Protein 2HMT (pdb70)

Radius of gyration: 20.21 Å; Cα contacts (8 Å, |Δi|>4): 595; chains: 2; bounding box: 42×46×48 Å

Organism: Bacillus subtilis (strain 168) (NCBI:txid224308)

B-factor: mean 46.98, std 20.58, range [15.52, 127.8]

InterPro domains:
  IPR003148 Regulator of K+ conductance, N-terminal lobe [PF02254] (9-124)
  IPR003148 Regulator of K+ conductance, N-terminal lobe [PS51201] (6-122)
  IPR006037 Regulator of K+ conductance, C-terminal [PF02080] (154-219)
  IPR006037 Regulator of K+ conductance, C-terminal [PS51202] (139-222)
  IPR036291 NAD(P)-binding domain superfamily [SSF51735] (7-136)
  IPR036721 Regulator of K+ conductance, C-terminal domain superfamily [G3DSA:3.30.70.1450] (142-222)
  IPR036721 Regulator of K+ conductance, C-terminal domain superfamily [SSF116726] (136-219)
  IPR050721 Trk/Ktr/HKT Potassium Transport [PTHR43833] (5-218)

Sequence (274 aa):
NKQFAVIGLGRFGGSIVKELHRMGHEVLAVDINEEKVNAYASYATHAVIANATEENELLSLGIRNFEYVIVAIGANIQASTLTTLLLK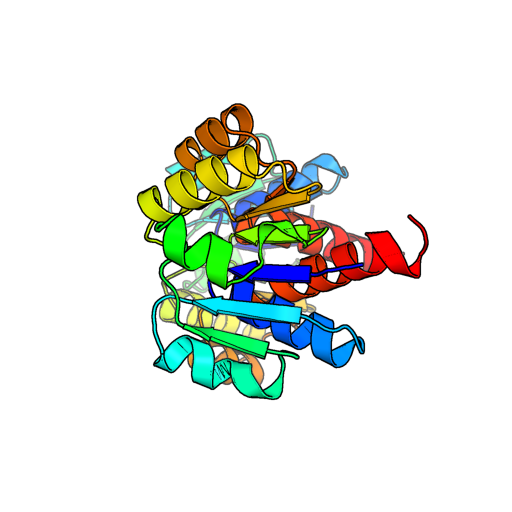ELDIPNIWVKAQNYYHHKVLEKIGADRIIHPEKDMGVKIAQSLSDENVLNYKQFAVIGLGRFGGSIVKELHRMGHEVLAVDINEEKVNAYASYATHAVIANATEENELLSLGIRNFEYVIVAIGANIQASTLTTLLLKELDIPNIWVKAQNYYHHKVLEKIGADRIIHPEKDMGVKIAQSLSDENV

Foldseek 3Di:
DQAAEEEACDPVRVVVLQVCQVVVHAYHYEYQDVVSLVVCPVRHNYRYHDQLLDLVRCVVSVNLRYQEYEYEHEPPLPSQLSNQLNVVVSVRNAYEYEAHDDVSVVSCVVSHHPHYHDPVVVVVVVVVVVVCCVPVVVD/DAAEEEAQDPVRVVVLQVCQVVVHAYEYEYQDPVSQVVNCVSHPYGYHDQLLDPVRCVVSVVLVGQEYEYEHEPPLVSQLSSLLSNVVSVRNAYEYEAHDDVSVVVCVVRDHPHYDDVVVVVVVVVVVVVVVVPD

Secondary structure (DSSP, 8-state):
--SEEEE--SHHHHHHHHHHHHTT---EEEES-HHHHHTTTTT-SEEEE--TT-HHHHHTTTGGG-SEEEE---S-HHHHHHHHHHHHHTT-SEEEEE--SHHHHHHHHHHT-SEEE-HHHHHHHHHHHHHHHHHTT--/--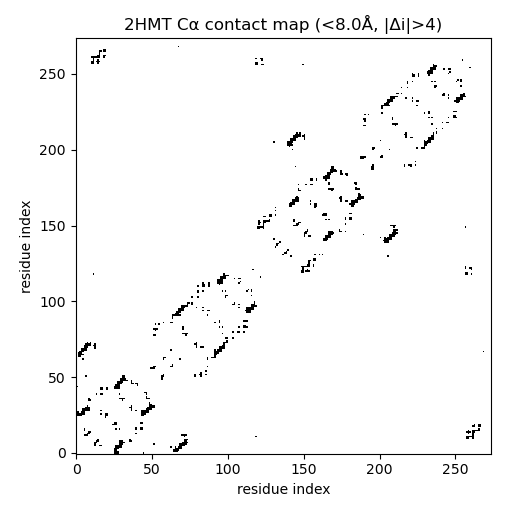EEEE--SHHHHHHHHHHHHTT---EEEES-HHHHHHTTTTSSEEEE--TT-HHHHHTTTGGG-SEEEE---S-HHHHHHHHHHHHHTT-SEEEEE--SHHHHHHHHHHT-SEEE-HHHHHHHHHHHHHHGGG-

Solvent-accessible surface area: 13123 Å² total; per-residue (Å²): 56,111,76,4,0,0,2,7,2,27,125,4,0,0,7,0,0,85,17,0,84,156,74,60,57,84,0,9,0,0,14,108,65,109,134,88,5,97,61,32,66,81,76,19,68,124,34,47,88,7,58,5,30,85,101,85,46,0,96,96,21,17,0,136,92,5,76,22,0,0,0,5,32,29,102,74,38,130,22,0,26,67,0,0,64,15,0,87,109,24,118,7,71,39,0,12,0,30,3,69,43,157,130,0,48,92,40,0,85,173,52,9,13,88,86,31,0,20,4,32,68,39,4,0,55,70,2,0,77,30,0,4,34,36,43,91,125,138,188,154,57,1,0,0,2,6,1,27,105,3,0,0,13,0,0,87,27,0,84,172,51,72,39,75,1,8,0,0,14,108,53,101,125,86,7,98,60,39,49,90,72,13,76,126,31,51,94,8,59,6,33,79,98,94,55,1,82,103,24,20,0,110,106,26,72,19,0,0,0,6,28,23,91,91,54,153,22,0,29,74,0,1,63,13,0,98,115,38,114,11,65,36,2,15,0,29,4,53,61,151,169,3,62,86,58,0,111,154,41,14,14,83,90,28,1,30,6,30,81,38,2,0,46,71,2,0,69,33,0,20,81,84,132,148

GO terms:
  GO:0042802 identical protein binding (F, IPI)
  GO:0005515 protein binding (F, IPI)

Structure (mmCIF, N/CA/C/O backbone):
data_2HMT
#
_entry.id   2HMT
#
_cell.length_a   127.405
_cell.length_b   127.405
_cell.length_c   50.867
_cell.angle_alpha   90.00
_cell.angle_beta   90.00
_cell.angle_gamma   90.00
#
_symmetry.space_group_name_H-M   'P 4 2 2'
#
loop_
_entity.id
_entity.type
_entity.pdbx_description
1 polymer 'YuaA protein'
2 non-polymer '1,4-DIHYDRONICOTINAMIDE ADENINE DINUCLEOTIDE'
3 water water
#
loop_
_atom_site.group_PDB
_atom_site.id
_atom_site.type_symbol
_atom_site.label_atom_id
_atom_site.label_alt_id
_atom_site.label_comp_id
_atom_site.label_asym_id
_atom_site.label_entity_id
_atom_site.label_seq_id
_atom_site.pdbx_PDB_ins_code
_atom_site.Cartn_x
_atom_site.Cartn_y
_atom_site.Cartn_z
_atom_site.occupancy
_atom_site.B_iso_or_equiv
_atom_site.auth_seq_id
_atom_site.auth_comp_id
_atom_site.auth_asym_id
_atom_site.auth_atom_id
_atom_site.pdbx_PDB_model_num
ATOM 1 N N . ASN A 1 6 ? 92.879 45.846 0.109 1.00 50.13 6 ASN A N 1
ATOM 2 C CA . ASN A 1 6 ? 93.189 45.800 1.572 1.00 43.54 6 ASN A CA 1
ATOM 3 C C . ASN A 1 6 ? 92.809 47.116 2.230 1.00 40.85 6 ASN A C 1
ATOM 4 O O . ASN A 1 6 ? 93.337 48.178 1.853 1.00 37.19 6 ASN A O 1
ATOM 6 N N . LYS A 1 7 ? 91.902 47.053 3.206 1.00 75.76 7 LYS A N 1
ATOM 7 C CA . LYS A 1 7 ? 91.448 48.238 3.931 1.00 88.50 7 LYS A CA 1
ATOM 8 C C . LYS A 1 7 ? 90.903 47.882 5.315 1.00 85.81 7 LYS A C 1
ATOM 9 O O . LYS A 1 7 ? 89.929 48.476 5.775 1.00 88.85 7 LYS A O 1
ATOM 15 N N . GLN A 1 8 ? 91.541 46.921 5.977 1.00 78.72 8 GLN A N 1
ATOM 16 C CA . GLN A 1 8 ? 91.113 46.485 7.302 1.00 62.11 8 GLN A CA 1
ATOM 17 C C . GLN A 1 8 ? 92.202 46.651 8.372 1.00 63.95 8 GLN A C 1
ATOM 18 O O . GLN A 1 8 ? 91.919 47.031 9.512 1.00 41.85 8 GLN A O 1
ATOM 24 N N . PHE A 1 9 ? 93.448 46.373 8.008 1.00 51.52 9 PHE A N 1
ATOM 25 C CA . PHE A 1 9 ? 94.543 46.487 8.958 1.00 50.52 9 PHE A CA 1
ATOM 26 C C . PHE A 1 9 ? 95.666 47.356 8.418 1.00 49.34 9 PHE A C 1
ATOM 27 O O . PHE A 1 9 ? 96.045 47.258 7.250 1.00 56.25 9 PHE A O 1
ATOM 35 N N . ALA A 1 10 ? 96.189 48.217 9.281 1.00 36.60 10 ALA A N 1
ATOM 36 C CA . ALA A 1 10 ? 97.289 49.104 8.916 1.00 35.29 10 ALA A CA 1
ATOM 37 C C . ALA A 1 10 ? 98.244 49.162 10.100 1.00 24.96 10 ALA A C 1
ATOM 38 O O . ALA A 1 10 ? 97.811 49.312 11.236 1.00 33.13 10 ALA A O 1
ATOM 40 N N . VAL A 1 11 ? 99.539 49.017 9.849 1.00 39.44 11 VAL A N 1
ATOM 41 C CA . VAL A 1 11 ? 100.514 49.057 10.933 1.00 31.96 11 VAL A CA 1
ATOM 42 C C . VAL A 1 11 ? 101.548 50.140 10.674 1.00 30.49 11 VAL A C 1
ATOM 43 O O . VAL A 1 11 ? 102.207 50.136 9.646 1.00 24.52 11 VAL A O 1
ATOM 47 N N . ILE A 1 12 ? 101.674 51.075 11.612 1.00 30.23 12 ILE A N 1
ATOM 48 C CA . ILE A 1 12 ? 102.632 52.174 11.492 1.00 28.98 12 ILE A CA 1
ATOM 49 C C . ILE A 1 12 ? 103.798 51.971 12.452 1.00 21.56 12 ILE A C 1
ATOM 50 O O . ILE A 1 12 ? 103.632 52.027 13.671 1.00 26.84 12 ILE A O 1
ATOM 55 N N . GLY A 1 13 ? 104.986 51.768 11.904 1.00 21.19 13 GLY A N 1
ATOM 56 C CA . GLY A 1 13 ? 106.150 51.526 12.735 1.00 22.71 13 GLY A CA 1
ATOM 57 C C . GLY A 1 13 ? 106.448 50.058 12.541 1.00 33.39 13 GLY A C 1
ATOM 58 O O . GLY A 1 13 ? 105.760 49.201 13.084 1.00 36.41 13 GLY A O 1
ATOM 59 N N . LEU A 1 14 ? 107.471 49.765 11.752 1.00 34.08 14 LEU A N 1
ATOM 60 C CA . LEU A 1 14 ? 107.841 48.392 11.443 1.00 32.22 14 LEU A CA 1
ATOM 61 C C . LEU A 1 14 ? 109.058 47.886 12.206 1.00 35.00 14 LEU A C 1
ATOM 62 O O . LEU A 1 14 ? 110.020 47.391 11.614 1.00 29.38 14 LEU A O 1
ATOM 67 N N . GLY A 1 15 ? 109.018 48.014 13.523 1.00 26.29 15 GLY A N 1
ATOM 68 C CA . GLY A 1 15 ? 110.128 47.517 14.324 1.00 25.50 15 GLY A CA 1
ATOM 69 C C . GLY A 1 15 ? 109.873 46.049 14.610 1.00 34.43 15 GLY A C 1
ATOM 70 O O . GLY A 1 15 ? 109.134 45.390 13.887 1.00 30.12 15 GLY A O 1
ATOM 71 N N . ARG A 1 16 ? 110.479 45.527 15.663 1.00 25.15 16 ARG A N 1
ATOM 72 C CA . ARG A 1 16 ? 110.275 44.129 16.014 1.00 32.97 16 ARG A CA 1
ATOM 73 C C . ARG A 1 16 ? 108.795 43.844 16.222 1.00 36.36 16 ARG A C 1
ATOM 74 O O . ARG A 1 16 ? 108.254 42.890 15.657 1.00 36.69 16 ARG A O 1
ATOM 82 N N . PHE A 1 17 ? 108.148 44.688 17.019 1.00 26.97 17 PHE A N 1
ATOM 83 C CA . PHE A 1 17 ? 106.732 44.552 17.327 1.00 24.80 17 PHE A CA 1
ATOM 84 C C . PHE A 1 17 ? 105.841 44.754 16.108 1.00 33.27 17 PHE A C 1
ATOM 85 O O . PHE A 1 17 ? 105.056 43.882 15.771 1.00 31.77 17 PHE A O 1
ATOM 93 N N . GLY A 1 18 ? 105.958 45.901 15.450 1.00 33.82 18 GLY A N 1
ATOM 94 C CA . GLY A 1 18 ? 105.119 46.160 14.286 1.00 23.66 18 GLY A CA 1
ATOM 95 C C . GLY A 1 18 ? 105.359 45.223 13.112 1.00 25.43 18 GLY A C 1
ATOM 96 O O . GLY A 1 18 ? 104.421 44.728 12.470 1.00 26.44 18 GLY A O 1
ATOM 97 N N . GLY A 1 19 ? 106.626 44.980 12.824 1.00 22.43 19 GLY A N 1
ATOM 98 C CA . GLY A 1 19 ? 106.968 44.112 11.715 1.00 22.42 19 GLY A CA 1
ATOM 99 C C . GLY A 1 19 ? 106.439 42.717 11.953 1.00 30.16 19 GLY A C 1
ATOM 100 O O . GLY A 1 19 ? 106.022 42.026 11.032 1.00 31.81 19 GLY A O 1
ATOM 101 N N . SER A 1 20 ? 106.453 42.307 13.213 1.00 29.00 20 SER A N 1
ATOM 102 C CA . SER A 1 20 ? 105.982 40.991 13.570 1.00 27.67 20 SER A CA 1
ATOM 103 C C . SER A 1 20 ? 104.479 40.858 13.359 1.00 26.14 20 SER A C 1
ATOM 104 O O . SER A 1 20 ? 104.014 39.795 12.959 1.00 28.73 20 SER A O 1
ATOM 107 N N . ILE A 1 21 ? 103.695 41.909 13.605 1.00 24.50 21 ILE A N 1
ATOM 108 C CA . ILE A 1 21 ? 102.268 41.719 13.375 1.00 30.71 21 ILE A CA 1
ATOM 109 C C . ILE A 1 21 ? 102.012 41.696 11.868 1.00 28.42 21 ILE A C 1
ATOM 110 O O . ILE A 1 21 ? 101.181 40.937 11.383 1.00 22.78 21 ILE A O 1
ATOM 115 N N . VAL A 1 22 ? 102.752 42.509 11.123 1.00 23.26 22 VAL A N 1
ATOM 116 C CA . VAL A 1 22 ? 102.601 42.533 9.684 1.00 27.27 22 VAL A CA 1
ATOM 117 C C . VAL A 1 22 ? 102.821 41.113 9.167 1.00 36.17 22 VAL A C 1
ATOM 118 O O . VAL A 1 22 ? 101.958 40.542 8.508 1.00 31.34 22 VAL A O 1
ATOM 122 N N . LYS A 1 23 ? 103.973 40.539 9.484 1.00 27.42 23 LYS A N 1
ATOM 123 C CA . LYS A 1 23 ? 104.284 39.193 9.050 1.00 27.84 23 LYS A CA 1
ATOM 124 C C . LYS A 1 23 ? 103.224 38.173 9.453 1.00 30.58 23 LYS A C 1
ATOM 125 O O . LYS A 1 23 ? 102.741 37.425 8.604 1.00 36.21 23 LYS A O 1
ATOM 131 N N . GLU A 1 24 ? 102.848 38.134 10.727 1.00 33.41 24 GLU A N 1
ATOM 132 C CA . GLU A 1 24 ? 101.841 37.168 11.154 1.00 33.38 24 GLU A CA 1
ATOM 133 C C . GLU A 1 24 ? 100.525 37.347 10.410 1.00 31.64 24 GLU A C 1
ATOM 134 O O . GLU A 1 24 ? 99.855 36.365 10.087 1.00 32.15 24 GLU A O 1
ATOM 140 N N . LEU A 1 25 ? 100.142 38.590 10.137 1.00 35.12 25 LEU A N 1
ATOM 141 C CA . LEU A 1 25 ? 98.900 38.831 9.410 1.00 35.18 25 LEU A CA 1
ATOM 142 C C . LEU A 1 25 ? 99.006 38.218 8.020 1.00 42.75 25 LEU A C 1
ATOM 143 O O . LEU A 1 25 ? 98.096 37.527 7.559 1.00 36.92 25 LEU A O 1
ATOM 148 N N . HIS A 1 26 ? 100.129 38.475 7.362 1.00 34.62 26 HIS A N 1
ATOM 149 C CA . HIS A 1 26 ? 100.383 37.947 6.027 1.00 33.13 26 HIS A CA 1
ATOM 150 C C . HIS A 1 26 ? 100.302 36.420 6.075 1.00 31.87 26 HIS A C 1
ATOM 151 O O . HIS A 1 26 ? 99.619 35.793 5.267 1.00 48.58 26 HIS A O 1
ATOM 158 N N . ARG A 1 27 ? 100.986 35.826 7.041 1.00 28.56 27 ARG A N 1
ATOM 159 C CA . ARG A 1 27 ? 100.982 34.382 7.183 1.00 42.91 27 ARG A CA 1
ATOM 160 C C . ARG A 1 27 ? 99.553 33.859 7.250 1.00 46.89 27 ARG A C 1
ATOM 161 O O . ARG A 1 27 ? 99.224 32.841 6.646 1.00 52.36 27 ARG A O 1
ATOM 169 N N . MET A 1 28 ? 98.700 34.566 7.979 1.00 45.81 28 MET A N 1
ATOM 170 C CA . MET A 1 28 ? 97.314 34.152 8.124 1.00 47.86 28 MET A CA 1
ATOM 171 C C . MET A 1 28 ? 96.449 34.520 6.929 1.00 49.54 28 MET A C 1
ATOM 172 O O . MET A 1 28 ? 95.233 34.339 6.960 1.00 54.66 28 MET A O 1
ATOM 177 N N . GLY A 1 29 ? 97.073 35.035 5.879 1.00 35.57 29 GLY A N 1
ATOM 178 C CA . GLY A 1 29 ? 96.328 35.402 4.687 1.00 43.76 29 GLY A CA 1
ATOM 179 C C . GLY A 1 29 ? 95.622 36.744 4.730 1.00 52.76 29 GLY A C 1
ATOM 180 O O . GLY A 1 29 ? 94.714 36.996 3.938 1.00 56.80 29 GLY A O 1
ATOM 181 N N . HIS A 1 30 ? 96.029 37.613 5.646 1.00 50.04 30 HIS A N 1
ATOM 182 C CA . HIS A 1 30 ? 95.408 38.928 5.746 1.00 52.71 30 HIS A CA 1
ATOM 183 C C . HIS A 1 30 ? 96.188 39.988 4.987 1.00 45.12 30 HIS A C 1
ATOM 184 O O . HIS A 1 30 ? 97.421 39.966 4.959 1.00 49.72 30 HIS A O 1
ATOM 191 N N . GLU A 1 31 ? 95.469 40.909 4.357 1.00 46.98 31 GLU A N 1
ATOM 192 C CA . GLU A 1 31 ? 96.120 41.997 3.645 1.00 55.67 31 GLU A CA 1
ATOM 193 C C . GLU A 1 31 ? 96.423 43.077 4.681 1.00 59.35 31 GLU A C 1
ATOM 194 O O . GLU A 1 31 ? 95.630 43.308 5.598 1.00 49.17 31 GLU A O 1
ATOM 200 N N . VAL A 1 32 ? 97.570 43.732 4.546 1.00 48.76 32 VAL A N 1
ATOM 201 C CA . VAL A 1 32 ? 97.957 44.740 5.519 1.00 55.51 32 VAL A CA 1
ATOM 202 C C . VAL A 1 32 ? 98.739 45.898 4.930 1.00 35.71 32 VAL A C 1
ATOM 203 O O . VAL A 1 32 ? 99.575 45.719 4.044 1.00 48.38 32 VAL A O 1
ATOM 207 N N . LEU A 1 33 ? 98.451 47.088 5.441 1.00 47.22 33 LEU A N 1
ATOM 208 C CA . LEU A 1 33 ? 99.136 48.297 5.022 1.00 38.49 33 LEU A CA 1
ATOM 209 C C . LEU A 1 33 ? 100.274 48.449 6.027 1.00 41.26 33 LEU A C 1
ATOM 210 O O . LEU A 1 33 ? 100.044 48.531 7.237 1.00 36.81 33 LEU A O 1
ATOM 215 N N . ALA A 1 34 ? 101.503 48.469 5.532 1.00 31.91 34 ALA A N 1
ATOM 216 C CA . ALA A 1 34 ? 102.664 48.604 6.400 1.00 38.65 34 ALA A CA 1
ATOM 217 C C . ALA A 1 34 ? 103.353 49.924 6.102 1.00 39.84 34 ALA A C 1
ATOM 218 O O . ALA A 1 34 ? 103.710 50.192 4.953 1.00 37.04 34 ALA A O 1
ATOM 220 N N . VAL A 1 35 ? 103.545 50.746 7.130 1.00 40.96 35 VAL A N 1
ATOM 221 C CA . VAL A 1 35 ? 104.188 52.040 6.930 1.00 32.90 35 VAL A CA 1
ATOM 222 C C . VAL A 1 35 ? 105.309 52.355 7.908 1.00 35.49 35 VAL A C 1
ATOM 223 O O . VAL A 1 35 ? 105.288 51.956 9.076 1.00 34.60 35 VAL A O 1
ATOM 227 N N . ASP A 1 36 ? 106.310 53.062 7.405 1.00 41.92 36 ASP A N 1
ATOM 228 C CA . ASP A 1 36 ? 107.443 53.442 8.217 1.00 41.55 36 ASP A CA 1
ATOM 229 C C . ASP A 1 36 ? 108.124 54.633 7.562 1.00 42.66 36 ASP A C 1
ATOM 230 O O . ASP A 1 36 ? 108.026 54.814 6.349 1.00 44.67 36 ASP A O 1
ATOM 235 N N . ILE A 1 37 ? 108.801 55.454 8.359 1.00 42.14 37 ILE A N 1
ATOM 236 C CA . ILE A 1 37 ? 109.494 56.621 7.819 1.00 46.91 37 ILE A CA 1
ATOM 237 C C . ILE A 1 37 ? 110.841 56.230 7.248 1.00 46.37 37 ILE A C 1
ATOM 238 O O . ILE A 1 37 ? 111.417 56.960 6.445 1.00 51.04 37 ILE A O 1
ATOM 243 N N . ASN A 1 38 ? 111.333 55.073 7.681 1.00 37.94 38 ASN A N 1
ATOM 244 C CA . ASN A 1 38 ? 112.621 54.554 7.252 1.00 38.23 38 ASN A CA 1
ATOM 245 C C . ASN A 1 38 ? 112.422 53.580 6.094 1.00 52.36 38 ASN A C 1
ATOM 246 O O . ASN A 1 38 ? 111.811 52.516 6.259 1.00 41.63 38 ASN A O 1
ATOM 251 N N . GLU A 1 39 ? 112.941 53.950 4.925 1.00 44.99 39 GLU A N 1
ATOM 252 C CA . GLU A 1 39 ? 112.801 53.132 3.724 1.00 54.32 39 GLU A CA 1
ATOM 253 C C . GLU A 1 39 ? 113.406 51.744 3.880 1.00 47.15 39 GLU A C 1
ATOM 254 O O . GLU A 1 39 ? 112.863 50.769 3.374 1.00 42.90 39 GLU A O 1
ATOM 260 N N . GLU A 1 40 ? 114.532 51.654 4.576 1.00 47.85 40 GLU A N 1
ATOM 261 C CA . GLU A 1 40 ? 115.166 50.363 4.788 1.00 46.21 40 GLU A CA 1
ATOM 262 C C . GLU A 1 40 ? 114.238 49.435 5.574 1.00 50.02 40 GLU A C 1
ATOM 263 O O . GLU A 1 40 ? 114.364 48.210 5.503 1.00 56.41 40 GLU A O 1
ATOM 269 N N . LYS A 1 41 ? 113.303 50.021 6.318 1.00 37.04 41 LYS A N 1
ATOM 270 C CA . LYS A 1 41 ? 112.356 49.239 7.106 1.00 39.41 41 LYS A CA 1
ATOM 271 C C . LYS A 1 41 ? 111.175 48.848 6.232 1.00 43.41 41 LYS A C 1
ATOM 272 O O . LYS A 1 41 ? 110.662 47.736 6.323 1.00 40.97 41 LYS A O 1
ATOM 278 N N . VAL A 1 42 ? 110.747 49.778 5.388 1.00 42.42 42 VAL A N 1
ATOM 279 C CA . VAL A 1 42 ? 109.633 49.537 4.489 1.00 47.77 42 VAL A CA 1
ATOM 280 C C . VAL A 1 42 ? 109.979 48.443 3.492 1.00 53.18 42 VAL A C 1
ATOM 281 O O . VAL A 1 42 ? 109.138 47.607 3.165 1.00 61.14 42 VAL A O 1
ATOM 285 N N . ASN A 1 43 ? 111.222 48.443 3.022 1.00 39.17 43 ASN A N 1
ATOM 286 C CA . ASN A 1 43 ? 111.661 47.452 2.050 1.00 52.71 43 ASN A CA 1
ATOM 287 C C . ASN A 1 43 ? 111.812 46.076 2.677 1.00 52.59 43 ASN A C 1
ATOM 288 O O . ASN A 1 43 ? 111.668 45.060 1.998 1.00 53.21 43 ASN A O 1
ATOM 293 N N . ALA A 1 44 ? 112.102 46.039 3.972 1.00 48.04 44 ALA A N 1
ATOM 294 C CA . ALA A 1 44 ? 112.265 44.761 4.644 1.00 47.45 44 ALA A CA 1
ATOM 295 C C . ALA A 1 44 ? 110.924 44.053 4.764 1.00 39.07 44 ALA A C 1
ATOM 296 O O . ALA A 1 44 ? 110.883 42.869 5.046 1.00 39.52 44 ALA A O 1
ATOM 298 N N . TYR A 1 45 ? 109.827 44.771 4.542 1.00 35.31 45 TYR A N 1
ATOM 299 C CA . TYR A 1 45 ? 108.520 44.144 4.671 1.00 46.45 45 TYR A CA 1
ATOM 300 C C . TYR A 1 45 ? 107.689 44.154 3.400 1.00 45.31 45 TYR A C 1
ATOM 301 O O . TYR A 1 45 ? 106.466 44.042 3.444 1.00 48.20 45 TYR A O 1
ATOM 310 N N . ALA A 1 46 ? 108.367 44.264 2.264 1.00 44.70 46 ALA A N 1
ATOM 311 C CA . ALA A 1 46 ? 107.699 44.289 0.973 1.00 56.82 46 ALA A CA 1
ATOM 312 C C . ALA A 1 46 ? 106.991 42.969 0.700 1.00 55.61 46 ALA A C 1
ATOM 313 O O . ALA A 1 46 ? 105.854 42.948 0.226 1.00 60.89 46 ALA A O 1
ATOM 315 N N . SER A 1 47 ? 107.669 41.869 1.003 1.00 38.23 47 SER A N 1
ATOM 316 C CA . SER A 1 47 ? 107.110 40.545 0.772 1.00 46.19 47 SER A CA 1
ATOM 317 C C . SER A 1 47 ? 105.959 40.174 1.700 1.00 45.21 47 SER A C 1
ATOM 318 O O . SER A 1 47 ? 105.260 39.197 1.447 1.00 51.44 47 SER A O 1
ATOM 321 N N . TYR A 1 48 ? 105.739 40.946 2.761 1.00 34.99 48 TYR A N 1
ATOM 322 C CA . TYR A 1 48 ? 104.654 40.601 3.685 1.00 32.29 48 TYR A CA 1
ATOM 323 C C . TYR A 1 48 ? 103.502 41.574 3.705 1.00 38.72 48 TYR A C 1
ATOM 324 O O . TYR A 1 48 ? 102.473 41.305 4.319 1.00 38.28 48 TYR A O 1
ATOM 333 N N . ALA A 1 49 ? 103.663 42.701 3.027 1.00 45.06 49 ALA A N 1
ATOM 334 C CA . ALA A 1 49 ? 102.618 43.707 3.021 1.00 46.26 49 ALA A CA 1
ATOM 335 C C . ALA A 1 49 ? 101.839 43.825 1.719 1.00 53.14 49 ALA A C 1
ATOM 336 O O . ALA A 1 49 ? 102.399 43.718 0.628 1.00 59.32 49 ALA A O 1
ATOM 338 N N . THR A 1 50 ? 100.536 44.058 1.851 1.00 54.21 50 THR A N 1
ATOM 339 C CA . THR A 1 50 ? 99.676 44.251 0.695 1.00 60.12 50 THR A CA 1
ATOM 340 C C . THR A 1 50 ? 100.121 45.575 0.078 1.00 63.36 50 THR A C 1
ATOM 341 O O . THR A 1 50 ? 99.905 45.834 -1.105 1.00 69.08 50 THR A O 1
ATOM 345 N N . HIS A 1 51 ? 100.744 46.404 0.910 1.00 68.06 51 HIS A N 1
ATOM 346 C CA . HIS A 1 51 ? 101.269 47.702 0.506 1.00 61.83 51 HIS A CA 1
ATOM 347 C C . HIS A 1 51 ? 102.204 48.222 1.590 1.00 55.15 51 HIS A C 1
ATOM 348 O O . HIS A 1 51 ? 101.802 48.400 2.739 1.00 55.22 51 HIS A O 1
ATOM 355 N N . ALA A 1 52 ? 103.455 48.459 1.208 1.00 50.45 52 ALA A N 1
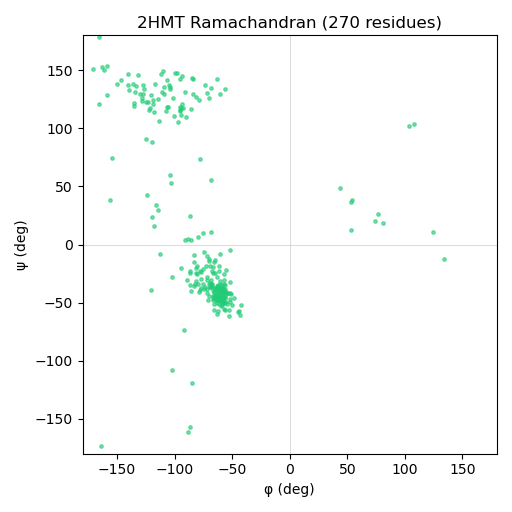ATOM 356 C CA . ALA A 1 52 ? 104.476 48.951 2.123 1.00 52.68 52 ALA A CA 1
ATOM 357 C C . ALA A 1 52 ? 104.879 50.364 1.707 1.00 62.64 52 ALA A C 1
ATOM 358 O O . ALA A 1 52 ? 105.585 50.545 0.711 1.00 59.19 52 ALA A O 1
ATOM 360 N N . VAL A 1 53 ? 104.440 51.359 2.481 1.00 53.79 53 VAL A N 1
ATOM 361 C CA . VAL A 1 53 ? 104.729 52.760 2.174 1.00 46.95 53 VAL A CA 1
ATOM 362 C C . VAL A 1 53 ? 105.667 53.479 3.150 1.00 46.87 53 VAL A C 1
ATOM 363 O O . VAL A 1 53 ? 105.672 53.221 4.357 1.00 46.21 53 VAL A O 1
ATOM 367 N N . ILE A 1 54 ? 106.450 54.401 2.602 1.00 47.75 54 ILE A N 1
ATOM 368 C CA . ILE A 1 54 ? 107.380 55.203 3.379 1.00 47.46 54 ILE A CA 1
ATOM 369 C C . ILE A 1 54 ? 106.654 56.499 3.692 1.00 51.51 54 ILE A C 1
ATOM 370 O O . ILE A 1 54 ? 106.310 57.252 2.782 1.00 58.49 54 ILE A O 1
ATOM 375 N N . ALA A 1 55 ? 106.406 56.756 4.972 1.00 41.19 55 ALA A N 1
ATOM 376 C CA . ALA A 1 55 ? 105.697 57.967 5.344 1.00 48.35 55 ALA A CA 1
ATOM 377 C C . ALA A 1 55 ? 105.860 58.360 6.800 1.00 55.13 55 ALA A C 1
ATOM 378 O O . ALA A 1 55 ? 106.048 57.515 7.676 1.00 47.09 55 ALA A O 1
ATOM 380 N N . ASN A 1 56 ? 105.787 59.663 7.045 1.00 56.43 56 ASN A N 1
ATOM 381 C CA . ASN A 1 56 ? 105.881 60.181 8.393 1.00 42.71 56 ASN A CA 1
ATOM 382 C C . ASN A 1 56 ? 104.451 60.210 8.907 1.00 41.81 56 ASN A C 1
ATOM 383 O O . ASN A 1 56 ? 103.634 61.017 8.457 1.00 54.62 56 ASN A O 1
ATOM 388 N N . ALA A 1 57 ? 104.149 59.328 9.848 1.00 36.46 57 ALA A N 1
ATOM 389 C CA . ALA A 1 57 ? 102.807 59.230 10.399 1.00 40.65 57 ALA A CA 1
ATOM 390 C C . ALA A 1 57 ? 102.367 60.459 11.190 1.00 37.98 57 ALA A C 1
ATOM 391 O O . ALA A 1 57 ? 101.180 60.629 11.465 1.00 37.39 57 ALA A O 1
ATOM 393 N N . THR A 1 58 ? 103.306 61.325 11.557 1.00 40.55 58 THR A N 1
ATOM 394 C CA . THR A 1 58 ? 102.931 62.521 12.311 1.00 46.17 58 THR A CA 1
ATOM 395 C C . THR A 1 58 ? 102.440 63.663 11.410 1.00 57.46 58 THR A C 1
ATOM 396 O O . THR A 1 58 ? 101.923 64.666 11.898 1.00 52.03 58 THR A O 1
ATOM 400 N N . GLU A 1 59 ? 102.600 63.500 10.099 1.00 57.25 59 GLU A N 1
ATOM 401 C CA . GLU A 1 59 ? 102.169 64.501 9.120 1.00 55.73 59 GLU A CA 1
ATOM 402 C C . GLU A 1 59 ? 100.777 64.179 8.564 1.00 58.26 59 GLU A C 1
ATOM 403 O O . GLU A 1 59 ? 100.580 63.138 7.936 1.00 53.14 59 GLU A O 1
ATOM 409 N N . GLU A 1 60 ? 99.824 65.082 8.784 1.00 50.89 60 GLU A N 1
ATOM 410 C CA . GLU A 1 60 ? 98.445 64.883 8.329 1.00 61.12 60 GLU A CA 1
ATOM 411 C C . GLU A 1 60 ? 98.308 64.540 6.855 1.00 66.29 60 GLU A C 1
ATOM 412 O O . GLU A 1 60 ? 97.702 63.530 6.499 1.00 69.65 60 GLU A O 1
ATOM 418 N N . ASN A 1 61 ? 98.850 65.396 5.998 1.00 64.07 61 ASN A N 1
ATOM 419 C CA . ASN A 1 61 ? 98.757 65.166 4.565 1.00 69.62 61 ASN A CA 1
ATOM 420 C C . ASN A 1 61 ? 99.231 63.762 4.207 1.00 63.05 61 ASN A C 1
ATOM 421 O O . ASN A 1 61 ? 98.613 63.085 3.387 1.00 53.05 61 ASN A O 1
ATOM 426 N N . GLU A 1 62 ? 100.323 63.320 4.825 1.00 56.42 62 GLU A N 1
ATOM 427 C CA . GLU A 1 62 ? 100.844 61.990 4.536 1.00 54.27 62 GLU A CA 1
ATOM 428 C C . GLU A 1 62 ? 99.890 60.917 5.013 1.00 51.27 62 GLU A C 1
ATOM 429 O O . GLU A 1 62 ? 99.897 59.803 4.499 1.00 54.00 62 GLU A O 1
ATOM 435 N N . LEU A 1 63 ? 99.070 61.251 6.001 1.00 54.04 63 LEU A N 1
ATOM 436 C CA . LEU A 1 63 ? 98.098 60.300 6.516 1.00 61.86 63 LEU A CA 1
ATOM 437 C C . LEU A 1 63 ? 96.915 60.238 5.556 1.00 66.24 63 LEU A C 1
ATOM 438 O O . LEU A 1 63 ? 96.176 59.253 5.521 1.00 59.08 63 LEU A O 1
ATOM 443 N N . LEU A 1 64 ? 96.744 61.293 4.769 1.00 63.86 64 LEU A N 1
ATOM 444 C CA . LEU A 1 64 ? 95.657 61.335 3.800 1.00 68.34 64 LEU A CA 1
ATOM 445 C C . LEU A 1 64 ? 96.130 60.743 2.475 1.00 62.28 64 LEU A C 1
ATOM 446 O O . LEU A 1 64 ? 95.341 60.171 1.724 1.00 61.70 64 LEU A O 1
ATOM 451 N N . SER A 1 65 ? 97.422 60.889 2.199 1.00 60.29 65 SER A N 1
ATOM 452 C CA . SER A 1 65 ? 98.028 60.362 0.979 1.00 61.90 65 SER A CA 1
ATOM 453 C C . SER A 1 65 ? 98.150 58.855 1.154 1.00 63.60 65 SER A C 1
ATOM 454 O O . SER A 1 65 ? 98.525 58.132 0.233 1.00 73.70 65 SER A O 1
ATOM 457 N N . LEU A 1 66 ? 97.832 58.403 2.359 1.00 61.69 66 LEU A N 1
ATOM 458 C CA . LEU A 1 66 ? 97.914 57.000 2.721 1.00 56.11 66 LEU A CA 1
ATOM 459 C C . LEU A 1 66 ? 96.515 56.381 2.711 1.00 58.29 66 LEU A C 1
ATOM 460 O O . LEU A 1 66 ? 96.351 55.184 2.472 1.00 58.85 66 LEU A O 1
ATOM 465 N N . GLY A 1 67 ? 95.509 57.212 2.961 1.00 49.72 67 GLY A N 1
ATOM 466 C CA . GLY A 1 67 ? 94.137 56.738 2.983 1.00 50.38 67 GLY A CA 1
ATOM 467 C C . GLY A 1 67 ? 93.888 55.998 4.279 1.00 58.73 67 GLY A C 1
ATOM 468 O O . GLY A 1 67 ? 93.010 55.137 4.375 1.00 50.11 67 GLY A O 1
ATOM 469 N N . ILE A 1 68 ? 94.662 56.357 5.295 1.00 45.32 68 ILE A N 1
ATOM 470 C CA . ILE A 1 68 ? 94.559 55.703 6.577 1.00 40.05 68 ILE A CA 1
ATOM 471 C C . ILE A 1 68 ? 93.152 55.796 7.151 1.00 54.42 68 ILE A C 1
ATOM 472 O O . ILE A 1 68 ? 92.741 54.948 7.943 1.00 59.73 68 ILE A O 1
ATOM 477 N N . ARG A 1 69 ? 92.410 56.818 6.739 1.00 63.75 69 ARG A N 1
ATOM 478 C CA . ARG A 1 69 ? 91.054 57.008 7.235 1.00 65.25 69 ARG A CA 1
ATOM 479 C C . ARG A 1 69 ? 90.150 55.835 6.871 1.00 60.01 69 ARG A C 1
ATOM 480 O O . ARG A 1 69 ? 89.100 55.629 7.481 1.00 58.71 69 ARG A O 1
ATOM 488 N N . ASN A 1 70 ? 90.588 55.053 5.890 1.00 58.59 70 ASN A N 1
ATOM 489 C CA . ASN A 1 70 ? 89.841 53.903 5.391 1.00 57.44 70 ASN A CA 1
ATOM 490 C C . ASN A 1 70 ? 90.080 52.571 6.107 1.00 67.12 70 ASN A C 1
ATOM 491 O O . ASN A 1 70 ? 89.550 51.540 5.682 1.00 69.87 70 ASN A O 1
ATOM 496 N N . PHE A 1 71 ? 90.865 52.574 7.183 1.00 64.99 71 PHE A N 1
ATOM 497 C CA . PHE A 1 71 ? 91.138 51.329 7.902 1.00 50.44 71 PHE A CA 1
ATOM 498 C C . PHE A 1 71 ? 90.393 51.192 9.225 1.00 48.85 71 PHE A C 1
ATOM 499 O O . PHE A 1 71 ? 90.302 52.141 10.005 1.00 57.32 71 PHE A O 1
ATOM 507 N N . GLU A 1 72 ? 89.865 49.996 9.468 1.00 40.90 72 GLU A N 1
ATOM 508 C CA . GLU A 1 72 ? 89.137 49.699 10.697 1.00 57.09 72 GLU A CA 1
ATOM 509 C C . GLU A 1 72 ? 90.085 49.618 11.890 1.00 49.83 72 GLU A C 1
ATOM 510 O O . GLU A 1 72 ? 89.745 50.036 12.998 1.00 47.64 72 GLU A O 1
ATOM 516 N N . TYR A 1 73 ? 91.267 49.055 11.663 1.00 49.12 73 TYR A N 1
ATOM 517 C CA . TYR A 1 73 ? 92.259 48.936 12.721 1.00 43.34 73 TYR A CA 1
ATOM 518 C C . TYR A 1 73 ? 93.585 49.511 12.287 1.00 42.84 73 TYR A C 1
ATOM 519 O O . TYR A 1 73 ? 94.085 49.183 11.214 1.00 35.16 73 TYR A O 1
ATOM 528 N N . VAL A 1 74 ? 94.145 50.383 13.114 1.00 37.97 74 VAL A N 1
ATOM 529 C CA . VAL A 1 74 ? 95.444 50.961 12.822 1.00 39.68 74 VAL A CA 1
ATOM 530 C C . VAL A 1 74 ? 96.295 50.755 14.057 1.00 37.03 74 VAL A C 1
ATOM 531 O O . VAL A 1 74 ? 95.914 51.143 15.162 1.00 36.15 74 VAL A O 1
ATOM 535 N N . ILE A 1 75 ? 97.432 50.105 13.872 1.00 33.17 75 ILE A N 1
ATOM 536 C CA . ILE A 1 75 ? 98.329 49.850 14.980 1.00 36.08 75 ILE A CA 1
ATOM 537 C C . ILE A 1 75 ? 99.464 50.852 14.914 1.00 36.12 75 ILE A C 1
ATOM 538 O O . ILE A 1 75 ? 100.113 50.996 13.881 1.00 28.80 75 ILE A O 1
ATOM 543 N N . VAL A 1 76 ? 99.679 51.568 16.006 1.00 31.42 76 VAL A N 1
ATOM 544 C CA . VAL A 1 76 ? 100.782 52.499 16.056 1.00 28.79 76 VAL A CA 1
ATOM 545 C C . VAL A 1 76 ? 101.818 51.723 16.847 1.00 20.35 76 VAL A C 1
ATOM 546 O O . VAL A 1 76 ? 101.640 51.460 18.037 1.00 28.95 76 VAL A O 1
ATOM 550 N N . ALA A 1 77 ? 102.880 51.319 16.159 1.00 27.61 77 ALA A N 1
ATOM 551 C CA . ALA A 1 77 ? 103.952 50.543 16.771 1.00 28.34 77 ALA A CA 1
ATOM 552 C C . ALA A 1 77 ? 105.260 51.320 16.754 1.00 25.76 77 ALA A C 1
ATOM 553 O O . ALA A 1 77 ? 106.333 50.744 16.584 1.00 28.66 77 ALA A O 1
ATOM 555 N N . ILE A 1 78 ? 105.157 52.636 16.900 1.00 37.23 78 ILE A N 1
ATOM 556 C CA . ILE A 1 78 ? 106.338 53.488 16.947 1.00 32.81 78 ILE A CA 1
ATOM 557 C C . ILE A 1 78 ? 107.018 53.131 18.259 1.00 34.13 78 ILE A C 1
ATOM 558 O O . ILE A 1 78 ? 106.358 53.035 19.287 1.00 33.47 78 ILE A O 1
ATOM 563 N N . GLY A 1 79 ? 108.330 52.949 18.225 1.00 39.14 79 GLY A N 1
ATOM 564 C CA . GLY A 1 79 ? 109.052 52.582 19.426 1.00 39.20 79 GLY A CA 1
ATOM 565 C C . GLY A 1 79 ? 109.498 53.683 20.365 1.00 39.40 79 GLY A C 1
ATOM 566 O O . GLY A 1 79 ? 108.683 54.422 20.921 1.00 71.04 79 GLY A O 1
ATOM 567 N N . ALA A 1 80 ? 110.808 53.776 20.551 1.00 41.38 80 ALA A N 1
ATOM 568 C CA . ALA A 1 80 ? 111.429 54.751 21.446 1.00 41.21 80 ALA A CA 1
ATOM 569 C C . ALA A 1 80 ? 111.319 56.195 20.971 1.00 39.37 80 ALA A C 1
ATOM 570 O O . ALA A 1 80 ? 112.323 56.895 20.815 1.00 43.49 80 ALA A O 1
ATOM 572 N N . ASN A 1 81 ? 110.091 56.628 20.729 1.00 33.95 81 ASN A N 1
ATOM 573 C CA . ASN A 1 81 ? 109.813 57.988 20.289 1.00 35.77 81 ASN A CA 1
ATOM 574 C C . ASN A 1 81 ? 108.388 58.311 20.716 1.00 27.57 81 ASN A C 1
ATOM 575 O O . ASN A 1 81 ? 107.466 58.321 19.902 1.00 26.77 81 ASN A O 1
ATOM 580 N N . ILE A 1 82 ? 108.219 58.547 22.007 1.00 33.69 82 ILE A N 1
ATOM 581 C CA . ILE A 1 82 ? 106.930 58.874 22.563 1.00 32.07 82 ILE A CA 1
ATOM 582 C C . ILE A 1 82 ? 106.228 59.968 21.764 1.00 35.15 82 ILE A C 1
ATOM 583 O O . ILE A 1 82 ? 105.056 59.844 21.442 1.00 28.97 82 ILE A O 1
ATOM 588 N N . GLN A 1 83 ? 106.952 61.029 21.429 1.00 29.39 83 GLN A N 1
ATOM 589 C CA . GLN A 1 83 ? 106.372 62.137 20.688 1.00 32.70 83 GLN A CA 1
ATOM 590 C C . GLN A 1 83 ? 105.773 61.743 19.340 1.00 32.13 83 GLN A C 1
ATOM 591 O O . GLN A 1 83 ? 104.635 62.102 19.041 1.00 28.54 83 GLN A O 1
ATOM 597 N N . ALA A 1 84 ? 106.528 61.024 18.518 1.00 29.23 84 ALA A N 1
ATOM 598 C CA . ALA A 1 84 ? 106.003 60.615 17.218 1.00 23.18 84 ALA A CA 1
ATOM 599 C C . ALA A 1 84 ? 104.803 59.684 17.445 1.00 33.25 84 ALA A C 1
ATOM 600 O O . ALA A 1 84 ? 103.807 59.729 16.720 1.00 33.57 84 ALA A O 1
ATOM 602 N N . SER A 1 85 ? 104.889 58.870 18.488 1.00 32.88 85 SER A N 1
ATOM 603 C CA . SER A 1 85 ? 103.826 57.933 18.819 1.00 27.74 85 SER A CA 1
ATOM 604 C C . SER A 1 85 ? 102.541 58.648 19.237 1.00 33.98 85 SER A C 1
ATOM 605 O O . SER A 1 85 ? 101.463 58.368 18.715 1.00 25.45 85 SER A O 1
ATOM 608 N N . THR A 1 86 ? 102.658 59.581 20.177 1.00 34.39 86 THR A N 1
ATOM 609 C CA . THR A 1 86 ? 101.493 60.321 20.654 1.00 39.10 86 THR A CA 1
ATOM 610 C C . THR A 1 86 ? 100.910 61.197 19.555 1.00 29.20 86 THR A C 1
ATOM 611 O O . THR A 1 86 ? 99.696 61.248 19.365 1.00 38.41 86 THR A O 1
ATOM 615 N N . LEU A 1 87 ? 101.784 61.881 18.829 1.00 35.93 87 LEU A N 1
ATOM 616 C CA . LEU A 1 87 ? 101.353 62.775 17.761 1.00 36.50 87 LEU A CA 1
ATOM 617 C C . LEU A 1 87 ? 100.560 61.980 16.729 1.00 41.95 87 LEU A C 1
ATOM 618 O O . LEU A 1 87 ? 99.475 62.383 16.307 1.00 41.25 87 LEU A O 1
ATOM 623 N N . THR A 1 88 ? 101.109 60.837 16.335 1.00 40.10 88 THR A N 1
ATOM 624 C CA . THR A 1 88 ? 100.459 59.969 15.364 1.00 34.49 88 THR A CA 1
ATOM 625 C C . THR A 1 88 ? 99.079 59.514 15.852 1.00 36.95 88 THR A C 1
ATOM 626 O O . THR A 1 88 ? 98.082 59.669 15.149 1.00 35.11 88 THR A O 1
ATOM 630 N N . THR A 1 89 ? 98.992 58.963 17.059 1.00 32.95 89 THR A N 1
ATOM 631 C CA . THR A 1 89 ? 97.677 58.506 17.494 1.00 34.29 89 THR A CA 1
ATOM 632 C C . THR A 1 89 ? 96.699 59.674 17.612 1.00 38.07 89 THR A C 1
ATOM 633 O O . THR A 1 89 ? 95.494 59.498 17.456 1.00 32.58 89 THR A O 1
ATOM 637 N N . LEU A 1 90 ? 97.230 60.864 17.882 1.00 37.91 90 LEU A N 1
ATOM 638 C CA . LEU A 1 90 ? 96.419 62.072 18.002 1.00 48.88 90 LEU A CA 1
ATOM 639 C C . LEU A 1 90 ? 95.759 62.381 16.653 1.00 47.62 90 LEU A C 1
ATOM 640 O O . LEU A 1 90 ? 94.560 62.633 16.582 1.00 45.50 90 LEU A O 1
ATOM 645 N N . LEU A 1 91 ? 96.547 62.346 15.585 1.00 37.36 91 LEU A N 1
ATOM 646 C CA . LEU A 1 91 ? 96.042 62.620 14.248 1.00 45.86 91 LEU A CA 1
ATOM 647 C C . LEU A 1 91 ? 94.978 61.628 13.792 1.00 45.91 91 LEU A C 1
ATOM 648 O O . LEU A 1 91 ? 93.863 62.014 13.449 1.00 50.14 91 LEU A O 1
ATOM 653 N N . LEU A 1 92 ? 95.313 60.346 13.789 1.00 50.11 92 LEU A N 1
ATOM 654 C CA . LEU A 1 92 ? 94.353 59.353 13.339 1.00 55.70 92 LEU A CA 1
ATOM 655 C C . LEU A 1 92 ? 93.111 59.251 14.227 1.00 49.26 92 LEU A C 1
ATOM 656 O O . LEU A 1 92 ? 92.111 58.652 13.836 1.00 54.09 92 LEU A O 1
ATOM 661 N N . LYS A 1 93 ? 93.161 59.846 15.414 1.00 45.01 93 LYS A N 1
ATOM 662 C CA . LYS A 1 93 ? 91.998 59.833 16.298 1.00 46.15 93 LYS A CA 1
ATOM 663 C C . LYS A 1 93 ? 91.077 60.945 15.799 1.00 62.51 93 LYS A C 1
ATOM 664 O O . LYS A 1 93 ? 89.867 60.922 16.023 1.00 56.18 93 LYS A O 1
ATOM 670 N N . GLU A 1 94 ? 91.676 61.928 15.132 1.00 54.61 94 GLU A N 1
ATOM 671 C CA . GLU A 1 94 ? 90.925 63.036 14.564 1.00 67.69 94 GLU A CA 1
ATOM 672 C C . GLU A 1 94 ? 90.238 62.506 13.316 1.00 63.38 94 GLU A C 1
ATOM 673 O O . GLU A 1 94 ? 89.128 62.920 12.983 1.00 74.86 94 GLU A O 1
ATOM 679 N N . LEU A 1 95 ? 90.914 61.588 12.629 1.00 56.84 95 LEU A N 1
ATOM 680 C CA . LEU A 1 95 ? 90.372 60.963 11.427 1.00 51.15 95 LEU A CA 1
ATOM 681 C C . LEU A 1 95 ? 89.312 59.947 11.852 1.00 48.71 95 LEU A C 1
ATOM 682 O O . LEU A 1 95 ? 88.838 59.151 11.042 1.00 57.81 95 LEU A O 1
ATOM 687 N N . ASP A 1 96 ? 88.955 59.989 13.133 1.00 54.56 96 ASP A N 1
ATOM 688 C CA . ASP A 1 96 ? 87.964 59.095 13.736 1.00 61.76 96 ASP A CA 1
ATOM 689 C C . ASP A 1 96 ? 88.087 57.624 13.340 1.00 65.50 96 ASP A C 1
ATOM 690 O O . ASP A 1 96 ? 87.102 56.983 12.975 1.00 69.98 96 ASP A O 1
ATOM 695 N N . ILE A 1 97 ? 89.298 57.086 13.430 1.00 59.42 97 ILE A N 1
ATOM 696 C CA . ILE A 1 97 ? 89.531 55.692 13.091 1.00 41.47 97 ILE A CA 1
ATOM 697 C C . ILE A 1 97 ? 88.902 54.773 14.134 1.00 59.40 97 ILE A C 1
ATOM 698 O O . ILE A 1 97 ? 89.155 54.902 15.336 1.00 56.54 97 ILE A O 1
ATOM 703 N N . PRO A 1 98 ? 88.063 53.827 13.676 1.00 47.05 98 PRO A N 1
ATOM 704 C CA . PRO A 1 98 ? 87.347 52.853 14.505 1.00 54.40 98 PRO A CA 1
ATOM 705 C C . PRO A 1 98 ? 88.172 52.229 15.620 1.00 50.10 98 PRO A C 1
ATOM 706 O O . PRO A 1 98 ? 87.751 52.221 16.778 1.00 44.79 98 PRO A O 1
ATOM 710 N N . ASN A 1 99 ? 89.340 51.697 15.282 1.00 43.42 99 ASN A N 1
ATOM 711 C CA . ASN A 1 99 ? 90.181 51.090 16.301 1.00 51.00 99 ASN A CA 1
ATOM 712 C C . ASN A 1 99 ? 91.632 51.509 16.137 1.00 41.44 99 ASN A C 1
ATOM 713 O O . ASN A 1 99 ? 92.241 51.321 15.086 1.00 46.49 99 ASN A O 1
ATOM 718 N N . ILE A 1 100 ? 92.170 52.114 17.183 1.00 44.81 100 ILE A N 1
ATOM 719 C CA . ILE A 1 100 ? 93.552 52.551 17.158 1.00 46.12 100 ILE A CA 1
ATOM 720 C C . ILE A 1 100 ? 94.247 51.848 18.313 1.00 38.58 100 ILE A C 1
ATOM 721 O O . ILE A 1 100 ? 93.881 52.011 19.478 1.00 31.76 100 ILE A O 1
ATOM 726 N N . TRP A 1 101 ? 95.220 51.021 17.964 1.00 28.94 101 TRP A N 1
ATOM 727 C CA . TRP A 1 101 ? 95.983 50.263 18.940 1.00 32.72 101 TRP A CA 1
ATOM 728 C C . TRP A 1 101 ? 97.386 50.857 18.970 1.00 28.43 101 TRP A C 1
ATOM 729 O O . TRP A 1 101 ? 97.973 51.119 17.922 1.00 29.45 101 TRP A O 1
ATOM 740 N N . VAL A 1 102 ? 97.928 51.063 20.165 1.00 25.96 102 VAL A N 1
ATOM 741 C CA . VAL A 1 102 ? 99.242 51.682 20.280 1.00 25.75 102 VAL A CA 1
ATOM 742 C C . VAL A 1 102 ? 100.192 50.993 21.242 1.00 22.33 102 VAL A C 1
ATOM 743 O O . VAL A 1 102 ? 99.811 50.593 22.337 1.00 24.24 102 VAL A O 1
ATOM 747 N N . LYS A 1 103 ? 101.438 50.836 20.824 1.00 20.04 103 LYS A N 1
ATOM 748 C CA . LYS A 1 103 ? 102.419 50.234 21.717 1.00 23.86 103 LYS A CA 1
ATOM 749 C C . LYS A 1 103 ? 102.873 51.375 22.618 1.00 29.48 103 LYS A C 1
ATOM 750 O O . LYS A 1 103 ? 103.247 52.436 22.131 1.00 27.81 103 LYS A O 1
ATOM 756 N N . ALA A 1 104 ? 102.804 51.176 23.925 1.00 30.53 104 ALA A N 1
ATOM 757 C CA . ALA A 1 104 ? 103.231 52.206 24.846 1.00 27.23 104 ALA A CA 1
ATOM 758 C C . ALA A 1 104 ? 104.650 51.892 25.303 1.00 30.77 104 ALA A C 1
ATOM 759 O O . ALA A 1 104 ? 105.031 50.732 25.426 1.00 34.96 104 ALA A O 1
ATOM 761 N N . GLN A 1 105 ? 105.423 52.939 25.555 1.00 30.92 105 GLN A N 1
ATOM 762 C CA . GLN A 1 105 ? 106.802 52.797 25.990 1.00 27.88 105 GLN A CA 1
ATOM 763 C C . GLN A 1 105 ? 106.902 52.660 27.497 1.00 38.33 105 GLN A C 1
ATOM 764 O O . GLN A 1 105 ? 107.762 51.941 28.009 1.00 30.54 105 GLN A O 1
ATOM 770 N N . ASN A 1 106 ? 106.020 53.353 28.208 1.00 32.69 106 ASN A N 1
ATOM 771 C CA . ASN A 1 106 ? 106.047 53.338 29.666 1.00 37.71 106 ASN A CA 1
ATOM 772 C C . ASN A 1 106 ? 104.736 53.862 30.229 1.00 36.97 106 ASN A C 1
ATOM 773 O O . ASN A 1 106 ? 103.794 54.136 29.483 1.00 29.20 106 ASN A O 1
ATOM 778 N N . TYR A 1 107 ? 104.698 54.017 31.548 1.00 33.22 107 TYR A N 1
ATOM 779 C CA . TYR A 1 107 ? 103.521 54.509 32.252 1.00 36.21 107 TYR A CA 1
ATO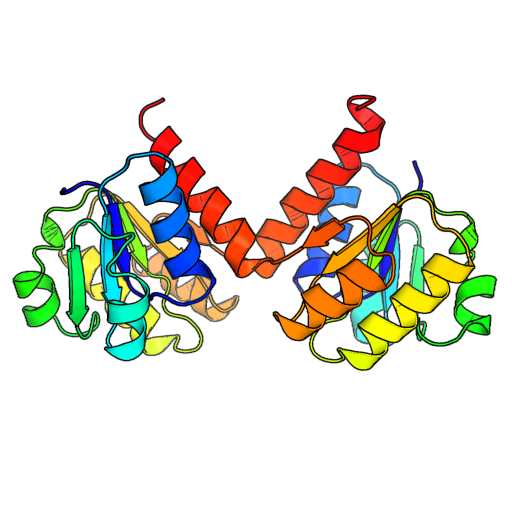M 780 C C . TYR A 1 107 ? 103.068 55.883 31.765 1.00 31.07 107 TYR A C 1
ATOM 781 O O . TYR A 1 107 ? 101.878 56.112 31.553 1.00 33.03 107 TYR A O 1
ATOM 790 N N . TYR A 1 108 ? 104.013 56.799 31.593 1.00 31.44 108 TYR A N 1
ATOM 791 C CA . TYR A 1 108 ? 103.682 58.146 31.117 1.00 29.99 108 TYR A CA 1
ATOM 792 C C . TYR A 1 108 ? 103.013 58.098 29.743 1.00 33.02 108 TYR A C 1
ATOM 793 O O . TYR A 1 108 ? 101.981 58.729 29.512 1.00 31.10 108 TYR A O 1
ATOM 802 N N . HIS A 1 109 ? 103.625 57.354 28.834 1.00 30.36 109 HIS A N 1
ATOM 803 C CA . HIS A 1 109 ? 103.112 57.216 27.490 1.00 27.30 109 HIS A CA 1
ATOM 804 C C . HIS A 1 109 ? 101.683 56.684 27.584 1.00 23.04 109 HIS A C 1
ATOM 805 O O . HIS A 1 109 ? 100.740 57.245 27.009 1.00 29.60 109 HIS A O 1
ATOM 812 N N . HIS A 1 110 ? 101.524 55.607 28.342 1.00 25.46 110 HIS A N 1
ATOM 813 C CA . HIS A 1 110 ? 100.211 55.013 28.536 1.00 27.51 110 HIS A CA 1
ATOM 814 C C . HIS A 1 110 ? 99.216 56.077 28.997 1.00 26.12 110 HIS A C 1
ATOM 815 O O . HIS A 1 110 ? 98.135 56.217 28.417 1.00 32.85 110 HIS A O 1
ATOM 822 N N . LYS A 1 111 ? 99.588 56.849 30.015 1.00 33.89 111 LYS A N 1
ATOM 823 C CA . LYS A 1 111 ? 98.688 57.874 30.541 1.00 41.77 111 LYS A CA 1
ATOM 824 C C . LYS A 1 111 ? 98.173 58.875 29.512 1.00 39.24 111 LYS A C 1
ATOM 825 O O . LYS A 1 111 ? 97.001 59.215 29.539 1.00 34.00 111 LYS A O 1
ATOM 831 N N . VAL A 1 112 ? 99.030 59.352 28.612 1.00 29.04 112 VAL A N 1
ATOM 832 C CA . VAL A 1 112 ? 98.572 60.280 27.591 1.00 33.34 112 VAL A CA 1
ATOM 833 C C . VAL A 1 112 ? 97.767 59.513 26.552 1.00 34.59 112 VAL A C 1
ATOM 834 O O . VAL A 1 112 ? 96.753 60.008 26.054 1.00 26.65 112 VAL A O 1
ATOM 838 N N . LEU A 1 113 ? 98.206 58.297 26.230 1.00 30.71 113 LEU A N 1
ATOM 839 C CA . LEU A 1 113 ? 97.503 57.509 25.217 1.00 31.35 113 LEU A CA 1
ATOM 840 C C . LEU A 1 113 ? 96.038 57.238 25.556 1.00 25.82 113 LEU A C 1
ATOM 841 O O . LEU A 1 113 ? 95.189 57.252 24.671 1.00 31.56 113 LEU A O 1
ATOM 846 N N . GLU A 1 114 ? 95.741 57.008 26.830 1.00 38.13 114 GLU A N 1
ATOM 847 C CA . GLU A 1 114 ? 94.366 56.756 27.240 1.00 44.15 114 GLU A CA 1
ATOM 848 C C . GLU A 1 114 ? 93.457 57.913 26.839 1.00 43.21 114 GLU A C 1
ATOM 849 O O . GLU A 1 114 ? 92.457 57.721 26.152 1.00 55.43 114 GLU A O 1
ATOM 855 N N . LYS A 1 115 ? 93.822 59.113 27.282 1.00 45.15 115 LYS A N 1
ATOM 856 C CA . LYS A 1 115 ? 93.046 60.319 27.017 1.00 40.86 115 LYS A CA 1
ATOM 857 C C . LYS A 1 115 ? 93.169 60.847 25.598 1.00 49.51 115 LYS A C 1
ATOM 858 O O . LYS A 1 115 ? 92.306 61.592 25.134 1.00 56.24 115 LYS A O 1
ATOM 864 N N . ILE A 1 116 ? 94.236 60.464 24.909 1.00 52.13 116 ILE A N 1
ATOM 865 C CA . ILE A 1 116 ? 94.469 60.950 23.556 1.00 36.36 116 ILE A CA 1
ATOM 866 C C . ILE A 1 116 ? 93.681 60.229 22.461 1.00 47.66 116 ILE A C 1
ATOM 867 O O . ILE A 1 116 ? 93.533 60.759 21.356 1.00 49.99 116 ILE A O 1
ATOM 872 N N . GLY A 1 117 ? 93.179 59.032 22.761 1.00 55.67 117 GLY A N 1
ATOM 873 C CA . GLY A 1 117 ? 92.398 58.306 21.776 1.00 55.62 117 GLY A CA 1
ATOM 874 C C . GLY A 1 117 ? 92.682 56.830 21.560 1.00 56.05 117 GLY A C 1
ATOM 875 O O . GLY A 1 117 ? 91.892 56.143 20.913 1.00 69.01 117 GLY A O 1
ATOM 876 N N . ALA A 1 118 ? 93.789 56.321 22.085 1.00 38.17 118 ALA A N 1
ATOM 877 C CA . ALA A 1 118 ? 94.098 54.910 21.883 1.00 36.65 118 ALA A CA 1
ATOM 878 C C . ALA A 1 118 ? 93.008 54.009 22.469 1.00 48.26 118 ALA A C 1
ATOM 879 O O . ALA A 1 118 ? 92.610 54.174 23.622 1.00 45.28 118 ALA A O 1
ATOM 881 N N . ASP A 1 119 ? 92.523 53.063 21.667 1.00 46.31 119 ASP A N 1
ATOM 882 C CA . ASP A 1 119 ? 91.482 52.138 22.114 1.00 50.06 119 ASP A CA 1
ATOM 883 C C . ASP A 1 119 ? 92.105 50.981 22.877 1.00 36.78 119 ASP A C 1
ATOM 884 O O . ASP A 1 119 ? 91.534 50.469 23.836 1.00 41.60 119 ASP A O 1
ATOM 889 N N . ARG A 1 120 ? 93.282 50.567 22.436 1.00 41.44 120 ARG A N 1
ATOM 890 C CA . ARG A 1 120 ? 94.015 49.506 23.097 1.00 36.51 120 ARG A CA 1
ATOM 891 C C . ARG A 1 120 ? 95.471 49.943 23.171 1.00 33.74 120 ARG A C 1
ATOM 892 O O . ARG A 1 120 ? 96.019 50.496 22.214 1.00 31.72 120 ARG A O 1
ATOM 900 N N . ILE A 1 121 ? 96.085 49.699 24.317 1.00 29.97 121 ILE A N 1
ATOM 901 C CA . ILE A 1 121 ? 97.469 50.065 24.552 1.00 38.75 121 ILE A CA 1
ATOM 902 C C . ILE A 1 121 ? 98.233 48.788 24.865 1.00 29.67 121 ILE A C 1
ATOM 903 O O . ILE A 1 121 ? 97.812 47.997 25.726 1.00 31.89 121 ILE A O 1
ATOM 908 N N . ILE A 1 122 ? 99.344 48.580 24.154 1.00 28.27 122 ILE A N 1
ATOM 909 C CA . ILE A 1 122 ? 100.170 47.387 24.330 1.00 23.65 122 ILE A CA 1
ATOM 910 C C . ILE A 1 122 ? 101.535 47.659 24.959 1.00 27.76 122 ILE A C 1
ATOM 911 O O . ILE A 1 122 ? 102.261 48.560 24.541 1.00 28.15 122 ILE A O 1
ATOM 916 N N . HIS A 1 123 ? 101.857 46.860 25.969 1.00 24.66 123 HIS A N 1
ATOM 917 C CA . HIS A 1 123 ? 103.125 46.913 26.692 1.00 30.35 123 HIS A CA 1
ATOM 918 C C . HIS A 1 123 ? 103.703 45.528 26.459 1.00 23.68 123 HIS A C 1
ATOM 919 O O . HIS A 1 123 ? 103.467 44.626 27.243 1.00 26.97 123 HIS A O 1
ATOM 926 N N . PRO A 1 124 ? 104.462 45.346 25.364 1.00 32.91 124 PRO A N 1
ATOM 927 C CA . PRO A 1 124 ? 105.064 44.053 25.018 1.00 32.40 124 PRO A CA 1
ATOM 928 C C . PRO A 1 124 ? 105.707 43.281 26.154 1.00 26.26 124 PRO A C 1
ATOM 929 O O . PRO A 1 124 ? 105.345 42.140 26.423 1.00 32.55 124 PRO A O 1
ATOM 933 N N . GLU A 1 125 ? 106.663 43.921 26.814 1.00 34.93 125 GLU A N 1
ATOM 934 C CA . GLU A 1 125 ? 107.396 43.313 27.916 1.00 37.07 125 GLU A CA 1
ATOM 935 C C . GLU A 1 125 ? 106.462 42.755 28.987 1.00 43.82 125 GLU A C 1
ATOM 936 O O . GLU A 1 125 ? 106.457 41.555 29.277 1.00 32.42 125 GLU A O 1
ATOM 942 N N . LYS A 1 126 ? 105.676 43.637 29.585 1.00 31.60 126 LYS A N 1
ATOM 943 C CA . LYS A 1 126 ? 104.757 43.250 30.646 1.00 32.31 126 LYS A CA 1
ATOM 944 C C . LYS A 1 126 ? 103.718 42.252 30.172 1.00 32.74 126 LYS A C 1
ATOM 945 O O . LYS A 1 126 ? 103.517 41.208 30.794 1.00 28.50 126 LYS A O 1
ATOM 951 N N . ASP A 1 127 ? 103.059 42.572 29.069 1.00 27.61 127 ASP A N 1
ATOM 952 C CA . ASP A 1 127 ? 102.025 41.705 28.524 1.00 26.59 127 ASP A CA 1
ATOM 953 C C . ASP A 1 127 ? 102.519 40.294 28.206 1.00 31.01 127 ASP A C 1
ATOM 954 O O . ASP A 1 127 ? 101.795 39.325 28.402 1.00 30.82 127 ASP A O 1
ATOM 959 N N . MET A 1 128 ? 103.741 40.170 27.704 1.00 29.29 128 MET A N 1
ATOM 960 C CA . MET A 1 128 ? 104.261 38.845 27.376 1.00 27.43 128 MET A CA 1
ATOM 961 C C . MET A 1 128 ? 104.546 38.115 28.677 1.00 34.68 128 MET A C 1
ATOM 962 O O . MET A 1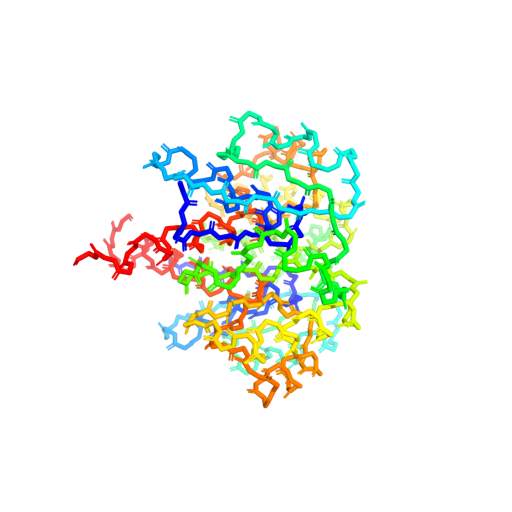 128 ? 104.440 36.895 28.762 1.00 24.78 128 MET A O 1
ATOM 967 N N . GLY A 1 129 ? 104.902 38.890 29.694 1.00 27.61 129 GLY A N 1
ATOM 968 C CA . GLY A 1 129 ? 105.167 38.315 30.987 1.00 26.87 129 GLY A CA 1
ATOM 969 C C . GLY A 1 129 ? 103.906 37.656 31.500 1.00 26.09 129 GLY A C 1
ATOM 970 O O . GLY A 1 129 ? 103.974 36.607 32.139 1.00 28.06 129 GLY A O 1
ATOM 971 N N . VAL A 1 130 ? 102.744 38.240 31.222 1.00 27.02 130 VAL A N 1
ATOM 972 C CA . VAL A 1 130 ? 101.518 37.609 31.709 1.00 26.30 130 VAL A CA 1
ATOM 973 C C . VAL A 1 130 ? 101.255 36.316 30.947 1.00 25.26 130 VAL A C 1
ATOM 974 O O . VAL A 1 130 ? 100.932 35.290 31.547 1.00 25.33 130 VAL A O 1
ATOM 978 N N . LYS A 1 131 ? 101.422 36.352 29.632 1.00 35.44 131 LYS A N 1
ATOM 979 C CA . LYS A 1 131 ? 101.181 35.160 28.821 1.00 34.25 131 LYS A CA 1
ATOM 980 C C . LYS A 1 131 ? 102.149 34.039 29.184 1.00 30.52 131 LYS A C 1
ATOM 981 O O . LYS A 1 131 ? 101.774 32.865 29.188 1.00 26.48 131 LYS A O 1
ATOM 987 N N . ILE A 1 132 ? 103.390 34.391 29.507 1.00 23.99 132 ILE A N 1
ATOM 988 C CA . ILE A 1 132 ? 104.364 33.378 29.902 1.00 21.09 132 ILE A CA 1
ATOM 989 C C . ILE A 1 132 ? 103.913 32.775 31.224 1.00 23.03 132 ILE A C 1
ATOM 990 O O . ILE A 1 132 ? 104.031 31.573 31.448 1.00 24.75 132 ILE A O 1
ATOM 995 N N . ALA A 1 133 ? 103.401 33.618 32.107 1.00 22.35 133 ALA A N 1
ATOM 996 C CA . ALA A 1 133 ? 102.920 33.127 33.387 1.00 29.12 133 ALA A CA 1
ATOM 997 C C . ALA A 1 133 ? 101.796 32.137 33.090 1.00 29.66 133 ALA A C 1
ATOM 998 O O . ALA A 1 133 ? 101.782 31.040 33.625 1.00 26.74 133 ALA A O 1
ATOM 1000 N N . GLN A 1 134 ? 100.875 32.519 32.209 1.00 25.07 134 GLN A N 1
ATOM 1001 C CA . GLN A 1 134 ? 99.761 31.651 31.822 1.00 31.02 134 GLN A CA 1
ATOM 1002 C C . GLN A 1 134 ? 100.242 30.326 31.221 1.00 29.40 134 GLN A C 1
ATOM 1003 O O . GLN A 1 134 ? 99.669 29.263 31.497 1.00 24.63 134 GLN A O 1
ATOM 1009 N N . SER A 1 135 ? 101.280 30.372 30.388 1.00 28.11 135 SER A N 1
ATOM 1010 C CA . SER A 1 135 ? 101.781 29.137 29.787 1.00 33.69 135 SER A CA 1
ATOM 1011 C C . SER A 1 135 ? 102.361 28.240 30.869 1.00 32.82 135 SER A C 1
ATOM 1012 O O . SER A 1 135 ? 102.156 27.026 30.855 1.00 37.51 135 SER A O 1
ATOM 1015 N N . LEU A 1 136 ? 103.087 28.832 31.813 1.00 41.42 136 LEU A N 1
ATOM 1016 C CA . LEU A 1 136 ? 103.664 28.044 32.896 1.00 29.69 136 LEU A CA 1
ATOM 1017 C C . LEU A 1 136 ? 102.543 27.360 33.670 1.00 32.24 136 LEU A C 1
ATOM 1018 O O . LEU A 1 136 ? 102.618 26.171 33.958 1.00 32.89 136 LEU A O 1
ATOM 1023 N N . SER A 1 137 ? 101.509 28.124 33.999 1.00 36.66 137 SER A N 1
ATOM 1024 C CA . SER A 1 137 ? 100.366 27.600 34.731 1.00 40.98 137 SER A CA 1
ATOM 1025 C C . SER A 1 137 ? 99.741 26.422 33.984 1.00 39.12 137 SER A C 1
ATOM 1026 O O . SER A 1 137 ? 99.345 25.436 34.602 1.00 42.32 137 SER A O 1
ATOM 1029 N N . ASP A 1 138 ? 99.667 26.518 32.656 1.00 38.20 138 ASP A N 1
ATOM 1030 C CA . ASP A 1 138 ? 99.079 25.451 31.848 1.00 38.61 138 ASP A CA 1
ATOM 1031 C C . ASP A 1 138 ? 99.913 24.180 31.861 1.00 47.21 138 ASP A C 1
ATOM 1032 O O . ASP A 1 138 ? 99.375 23.077 31.844 1.00 51.68 138 ASP A O 1
ATOM 1037 N N . GLU A 1 139 ? 101.231 24.337 31.883 1.00 37.56 139 GLU A N 1
ATOM 1038 C CA . GLU A 1 139 ? 102.120 23.185 31.905 1.00 49.48 139 GLU A CA 1
ATOM 1039 C C . GLU A 1 139 ? 101.676 22.253 33.023 1.00 58.40 139 GLU A C 1
ATOM 1040 O O . GLU A 1 139 ? 101.634 21.035 32.853 1.00 54.55 139 GLU A O 1
ATOM 1046 N N . ASN A 1 140 ? 101.339 22.850 34.164 1.00 71.11 140 ASN A N 1
ATOM 1047 C CA . ASN A 1 140 ? 100.912 22.110 35.351 1.00 76.47 140 ASN A CA 1
ATOM 1048 C C . ASN A 1 140 ? 99.403 21.906 35.463 1.00 80.97 140 ASN A C 1
ATOM 1049 O O . ASN A 1 140 ? 98.903 20.799 35.268 1.00 88.65 140 ASN A O 1
ATOM 1054 N N . VAL A 1 141 ? 98.691 22.982 35.790 1.00 72.79 141 VAL A N 1
ATOM 1055 C CA . VAL A 1 141 ? 97.238 22.948 35.964 1.00 74.75 141 VAL A CA 1
ATOM 1056 C C . VAL A 1 141 ? 96.482 22.153 34.893 1.00 83.95 141 VAL A C 1
ATOM 1057 O O . VAL A 1 141 ? 95.797 21.178 35.211 1.00 66.13 141 VAL A O 1
ATOM 1061 N N . LEU A 1 142 ? 96.590 22.570 33.634 1.00 91.63 142 LEU A N 1
ATOM 1062 C CA . LEU A 1 142 ? 95.913 21.866 32.543 1.00 103.36 142 LEU A CA 1
ATOM 1063 C C . LEU A 1 142 ? 96.529 20.486 32.299 1.00 107.07 142 LEU A C 1
ATOM 1064 O O . LEU A 1 142 ? 96.228 19.829 31.299 1.00 108.94 142 LEU A O 1
ATOM 1069 N N . ASN A 1 143 ? 97.390 20.056 33.220 1.00 106.55 143 ASN A N 1
ATOM 1070 C CA . ASN A 1 143 ? 98.063 18.762 33.127 1.00 106.76 143 ASN A CA 1
ATOM 1071 C C . ASN A 1 143 ? 98.773 18.616 31.785 1.00 108.13 143 ASN A C 1
ATOM 1072 O O . ASN A 1 143 ? 99.210 17.528 31.411 1.00 112.43 143 ASN A O 1
ATOM 1077 N N . TYR A 1 144 ? 98.878 19.732 31.073 1.00 109.42 144 TYR A N 1
ATOM 1078 C CA . TYR A 1 144 ? 99.525 19.794 29.769 1.00 107.82 144 TYR A CA 1
ATOM 1079 C C . TYR A 1 144 ? 100.989 19.370 29.890 1.00 104.78 144 TYR A C 1
ATOM 1080 O O . TYR A 1 144 ? 101.453 19.178 31.035 1.00 98.83 144 TYR A O 1
ATOM 1090 N N . LYS B 1 7 ? 105.988 21.575 38.980 1.00 53.25 7 LYS B N 1
ATOM 1091 C CA . LYS B 1 7 ? 105.139 22.471 39.813 1.00 71.07 7 LYS B CA 1
ATOM 1092 C C . LYS B 1 7 ? 105.900 23.713 40.266 1.00 74.05 7 LYS B C 1
ATOM 1093 O O . LYS B 1 7 ? 105.320 24.787 40.426 1.00 72.41 7 LYS B O 1
ATOM 1099 N N . GLN B 1 8 ? 107.202 23.559 40.472 1.00 73.93 8 GLN B N 1
ATOM 1100 C CA . GLN B 1 8 ? 108.038 24.660 40.923 1.00 54.99 8 GLN B CA 1
ATOM 1101 C C . GLN B 1 8 ? 108.310 25.699 39.831 1.00 54.36 8 GLN B C 1
ATOM 1102 O O . GLN B 1 8 ? 108.587 25.365 38.685 1.00 43.94 8 GLN B O 1
ATOM 1108 N N . PHE B 1 9 ? 108.229 26.967 40.204 1.00 33.08 9 PHE B N 1
ATOM 1109 C CA . PHE B 1 9 ? 108.474 28.066 39.288 1.00 34.69 9 PHE B CA 1
ATOM 1110 C C . PHE B 1 9 ? 109.471 29.060 39.895 1.00 32.17 9 PHE B C 1
ATOM 1111 O O . PHE B 1 9 ? 109.298 29.520 41.028 1.00 32.86 9 PHE B O 1
ATOM 1119 N N . ALA B 1 10 ? 110.504 29.403 39.132 1.00 36.47 10 ALA B N 1
ATOM 1120 C CA . ALA B 1 10 ? 111.499 30.356 39.595 1.00 40.82 10 ALA B CA 1
ATOM 1121 C C . ALA B 1 10 ? 111.782 31.358 38.489 1.00 37.07 10 ALA B C 1
ATOM 1122 O O . ALA B 1 10 ? 111.993 30.974 37.345 1.00 29.25 10 ALA B O 1
ATOM 1124 N N . VAL B 1 11 ? 111.764 32.642 38.830 1.00 29.66 11 VAL B N 1
ATOM 1125 C CA . VAL B 1 11 ? 112.022 33.678 37.854 1.00 27.78 11 VAL B CA 1
ATOM 1126 C C . VAL B 1 11 ? 113.253 34.479 38.245 1.00 32.43 11 VAL B C 1
ATOM 1127 O O . VAL B 1 11 ? 113.290 35.081 39.319 1.00 32.02 11 VAL B O 1
ATOM 1131 N N . ILE B 1 12 ? 114.253 34.479 37.363 1.00 31.71 12 ILE B N 1
ATOM 1132 C CA . ILE B 1 12 ? 115.499 35.208 37.595 1.00 30.98 12 ILE B CA 1
ATOM 1133 C C . ILE B 1 12 ? 115.537 36.445 36.716 1.00 32.77 12 ILE B C 1
ATOM 1134 O O . ILE B 1 12 ? 115.539 36.344 35.486 1.00 25.03 12 ILE B O 1
ATOM 1139 N N . GLY B 1 13 ? 115.585 37.614 37.343 1.00 25.69 13 GLY B N 1
ATOM 1140 C CA . GLY B 1 13 ? 115.614 38.845 36.587 1.00 25.60 13 GLY B CA 1
ATOM 1141 C C . GLY B 1 13 ? 114.228 39.415 36.693 1.00 32.71 13 GLY B C 1
ATOM 1142 O O . GLY B 1 13 ? 113.316 38.965 36.010 1.00 32.13 13 GLY B O 1
ATOM 1143 N N . LEU B 1 14 ? 114.067 40.410 37.554 1.00 30.33 14 LEU B N 1
ATOM 1144 C CA . LEU B 1 14 ? 112.758 40.994 37.769 1.00 29.39 14 LEU B CA 1
ATOM 1145 C C . LEU B 1 14 ? 112.554 42.344 37.112 1.00 31.35 14 LEU B C 1
ATOM 1146 O O . LEU B 1 14 ? 112.277 43.344 37.770 1.00 38.06 14 LEU B O 1
ATOM 1151 N N . GLY B 1 15 ? 112.695 42.365 35.794 1.00 28.07 15 GLY B N 1
ATOM 1152 C CA . GLY B 1 15 ? 112.471 43.592 35.062 1.00 29.41 15 GLY B CA 1
ATOM 1153 C C . GLY B 1 15 ? 110.995 43.600 34.734 1.00 30.45 15 GLY B C 1
ATOM 1154 O O . GLY B 1 15 ? 110.221 42.863 35.340 1.00 33.03 15 GLY B O 1
ATOM 1155 N N . ARG B 1 16 ? 110.598 44.409 33.764 1.00 30.52 16 ARG B N 1
ATOM 1156 C CA . ARG B 1 16 ? 109.198 44.491 33.380 1.00 33.91 16 ARG B CA 1
ATOM 1157 C C . ARG B 1 16 ? 108.672 43.100 33.025 1.00 31.04 16 ARG B C 1
ATOM 1158 O O . ARG B 1 16 ? 107.630 42.680 33.513 1.00 33.20 16 ARG B O 1
ATOM 1166 N N . PHE B 1 17 ? 109.408 42.390 32.175 1.00 31.52 17 PHE B N 1
ATOM 1167 C CA . PHE B 1 17 ? 109.020 41.057 31.756 1.00 34.14 17 PHE B CA 1
ATOM 1168 C C . PHE B 1 17 ? 109.000 40.071 32.928 1.00 34.24 17 PHE B C 1
ATOM 1169 O O . PHE B 1 17 ? 107.968 39.491 33.244 1.00 35.91 17 PHE B O 1
ATOM 1177 N N . GLY B 1 18 ? 110.154 39.896 33.565 1.00 29.57 18 GLY B N 1
ATOM 1178 C CA . GLY B 1 18 ? 110.265 38.966 34.675 1.00 25.87 18 GLY B CA 1
ATOM 1179 C C . GLY B 1 18 ? 109.340 39.266 35.833 1.00 26.27 18 GLY B C 1
ATOM 1180 O O . GLY B 1 18 ? 108.753 38.356 36.411 1.00 28.18 18 GLY B O 1
ATOM 1181 N N . GLY B 1 19 ? 109.227 40.540 36.185 1.00 30.12 19 GLY B N 1
ATOM 1182 C CA . GLY B 1 19 ? 108.362 40.915 37.287 1.00 30.65 19 GLY B CA 1
ATOM 1183 C C . GLY B 1 19 ? 106.924 40.583 36.952 1.00 40.16 19 GLY B C 1
ATOM 1184 O O . GLY B 1 19 ? 106.195 40.021 37.770 1.00 40.36 19 GLY B O 1
ATOM 1185 N N . SER B 1 20 ? 106.519 40.936 35.738 1.00 40.42 20 SER B N 1
ATOM 1186 C CA . SER B 1 20 ? 105.168 40.676 35.285 1.00 29.57 20 SER B CA 1
ATOM 1187 C C . SER B 1 20 ? 104.829 39.197 35.356 1.00 36.16 20 SER B C 1
ATOM 1188 O O . SER B 1 20 ? 103.679 38.835 35.626 1.00 34.34 20 SER B O 1
ATOM 1191 N N . ILE B 1 21 ? 105.794 38.312 35.122 1.00 23.51 21 ILE B N 1
ATOM 1192 C CA . ILE B 1 21 ? 105.383 36.922 35.192 1.00 24.87 21 ILE B CA 1
ATOM 1193 C C . ILE B 1 21 ? 105.236 36.494 36.639 1.00 33.01 21 ILE B C 1
ATOM 1194 O O . ILE B 1 21 ? 104.409 35.644 36.958 1.00 30.84 21 ILE B O 1
ATOM 1199 N N . VAL B 1 22 ? 106.022 37.106 37.517 1.00 22.62 22 VAL B N 1
ATOM 1200 C CA . VAL B 1 22 ? 105.952 36.784 38.933 1.00 26.37 22 VAL B CA 1
ATOM 1201 C C . VAL B 1 22 ? 104.605 37.220 39.482 1.00 26.84 22 VAL B C 1
ATOM 1202 O O . VAL B 1 22 ? 103.963 36.493 40.228 1.00 35.82 22 VAL B O 1
ATOM 1206 N N . LYS B 1 23 ? 104.185 38.417 39.109 1.00 30.40 23 LYS B N 1
ATOM 1207 C CA . LYS B 1 23 ? 102.919 38.936 39.588 1.00 39.14 23 LYS B CA 1
ATOM 1208 C C . LYS B 1 23 ? 101.777 38.094 39.039 1.00 33.14 23 LYS B C 1
ATOM 1209 O O . LYS B 1 23 ? 100.825 37.790 39.754 1.00 38.71 23 LYS B O 1
ATOM 1215 N N . GLU B 1 24 ? 101.871 37.703 37.774 1.00 31.10 24 GLU B N 1
ATOM 1216 C CA . GLU B 1 24 ? 100.816 36.885 37.195 1.00 27.71 24 GLU B CA 1
ATOM 1217 C C . GLU B 1 24 ? 100.703 35.535 37.899 1.00 35.80 24 GLU B C 1
ATOM 1218 O O . GLU B 1 24 ? 99.605 35.106 38.248 1.00 33.87 24 GLU B O 1
ATOM 1224 N N . LEU B 1 25 ? 101.827 34.860 38.098 1.00 28.64 25 LEU B N 1
ATOM 1225 C CA . LEU B 1 25 ? 101.800 33.569 38.770 1.00 30.53 25 LEU B CA 1
ATOM 1226 C C . LEU B 1 25 ? 101.140 33.700 40.144 1.00 30.62 25 LEU B C 1
ATOM 1227 O O . LEU B 1 25 ? 100.392 32.814 40.570 1.00 36.37 25 LEU B O 1
ATOM 1232 N N . HIS B 1 26 ? 101.410 34.807 40.828 1.00 33.88 26 HIS B N 1
ATOM 1233 C CA . HIS B 1 26 ? 100.836 35.067 42.151 1.00 42.44 26 HIS B CA 1
ATOM 1234 C C . HIS B 1 26 ? 99.317 35.259 42.046 1.00 37.91 26 HIS B C 1
ATOM 1235 O O . HIS B 1 26 ? 98.555 34.671 42.807 1.00 39.83 26 HIS B O 1
ATOM 1242 N N . ARG B 1 27 ? 98.880 36.078 41.096 1.00 31.13 27 ARG B N 1
ATOM 1243 C CA . ARG B 1 27 ? 97.453 36.332 40.904 1.00 43.83 27 ARG B CA 1
ATOM 1244 C C . ARG B 1 27 ? 96.747 35.014 40.581 1.00 43.83 27 ARG B C 1
ATOM 1245 O O . ARG B 1 27 ? 95.602 34.798 40.975 1.00 45.47 27 ARG B O 1
ATOM 1253 N N . MET B 1 28 ? 97.443 34.127 39.878 1.00 30.18 28 MET B N 1
ATOM 1254 C CA . MET B 1 28 ? 96.884 32.828 39.530 1.00 35.07 28 MET B CA 1
ATOM 1255 C C . MET B 1 28 ? 97.136 31.824 40.659 1.00 29.65 28 MET B C 1
ATOM 1256 O O . MET B 1 28 ? 97.179 30.612 40.435 1.00 37.60 28 MET B O 1
ATOM 1261 N N . GLY B 1 29 ? 97.319 32.346 41.866 1.00 42.64 29 GLY B N 1
ATOM 1262 C CA . GLY B 1 29 ? 97.545 31.496 43.022 1.00 44.33 29 GLY B CA 1
ATOM 1263 C C . GLY B 1 29 ? 98.665 30.476 42.934 1.00 42.51 29 GLY B C 1
ATOM 1264 O O . GLY B 1 29 ? 98.533 29.362 43.440 1.00 40.75 29 GLY B O 1
ATOM 1265 N N . HIS B 1 30 ? 99.766 30.834 42.282 1.00 34.04 30 HIS B N 1
ATOM 1266 C CA . HIS B 1 30 ? 100.899 29.925 42.184 1.00 38.16 30 HIS B CA 1
ATOM 1267 C C . HIS B 1 30 ? 102.038 30.459 43.027 1.00 39.11 30 HIS B C 1
ATOM 1268 O O . HIS B 1 30 ? 102.173 31.672 43.187 1.00 35.43 30 HIS B O 1
ATOM 1275 N N . GLU B 1 31 ? 102.853 29.552 43.561 1.00 30.81 31 GLU B N 1
ATOM 1276 C CA . GLU B 1 31 ? 104.019 29.930 44.360 1.00 35.74 31 GLU B CA 1
ATOM 1277 C C . GLU B 1 31 ? 105.166 30.195 43.389 1.00 41.65 31 GLU B C 1
ATOM 1278 O O . GLU B 1 31 ? 105.274 29.516 42.369 1.00 41.01 31 GLU B O 1
ATOM 1284 N N . VAL B 1 32 ? 106.009 31.183 43.681 1.00 51.00 32 VAL B N 1
ATOM 1285 C CA . VAL B 1 32 ? 107.126 31.500 42.791 1.00 46.08 32 VAL B CA 1
ATOM 1286 C C . VAL B 1 32 ? 108.336 32.066 43.516 1.00 37.63 32 VAL B C 1
ATOM 1287 O O . VAL B 1 32 ? 108.200 32.904 44.409 1.00 38.98 32 VAL B O 1
ATOM 1291 N N . LEU B 1 33 ? 109.519 31.605 43.118 1.00 36.54 33 LEU B N 1
ATOM 1292 C CA . LEU B 1 33 ? 110.765 32.099 43.685 1.00 39.06 33 LEU B CA 1
ATOM 1293 C C . LEU B 1 33 ? 111.188 33.232 42.757 1.00 36.81 33 LEU B C 1
ATOM 1294 O O . LEU B 1 33 ? 111.422 33.008 41.569 1.00 37.66 33 LEU B O 1
ATOM 1299 N N . ALA B 1 34 ? 111.261 34.445 43.293 1.00 27.98 34 ALA B N 1
ATOM 1300 C CA . ALA B 1 34 ? 111.672 35.601 42.509 1.00 30.72 34 ALA B CA 1
ATOM 1301 C C . ALA B 1 34 ? 113.108 35.926 42.898 1.00 33.29 34 ALA B C 1
ATOM 1302 O O . ALA B 1 34 ? 113.451 35.958 44.087 1.00 36.58 34 ALA B O 1
ATOM 1304 N N . VAL B 1 35 ? 113.953 36.170 41.907 1.00 29.46 35 VAL B N 1
ATOM 1305 C CA . VAL B 1 35 ? 115.352 36.465 42.192 1.00 31.13 35 VAL B CA 1
ATOM 1306 C C . VAL B 1 35 ? 115.909 37.548 41.291 1.00 33.98 35 VAL B C 1
ATOM 1307 O O . VAL B 1 35 ? 115.513 37.679 40.130 1.00 34.12 35 VAL B O 1
ATOM 1311 N N . ASP B 1 36 ? 116.823 38.336 41.844 1.00 32.29 36 ASP B N 1
ATOM 1312 C CA . ASP B 1 36 ? 117.463 39.418 41.107 1.00 30.89 36 ASP B CA 1
ATOM 1313 C C . ASP B 1 36 ? 118.722 39.833 41.870 1.00 36.10 36 ASP B C 1
ATOM 1314 O O . ASP B 1 36 ? 118.790 39.655 43.088 1.00 38.97 36 ASP B O 1
ATOM 1319 N N . ILE B 1 37 ? 119.716 40.374 41.165 1.00 34.26 37 ILE B N 1
ATOM 1320 C CA . ILE B 1 37 ? 120.947 40.805 41.828 1.00 43.08 37 ILE B CA 1
ATOM 1321 C C . ILE B 1 37 ? 120.751 42.118 42.555 1.00 38.80 37 ILE B C 1
ATOM 1322 O O . ILE B 1 37 ? 121.498 42.435 43.478 1.00 40.61 37 ILE B O 1
ATOM 1327 N N . ASN B 1 38 ? 119.755 42.881 42.115 1.00 33.94 38 ASN B N 1
ATOM 1328 C CA . ASN B 1 38 ? 119.456 44.184 42.692 1.00 40.53 38 ASN B CA 1
ATOM 1329 C C . ASN B 1 38 ? 118.382 44.116 43.777 1.00 48.84 38 ASN B C 1
ATOM 1330 O O . ASN B 1 38 ? 117.232 43.772 43.495 1.00 35.40 38 ASN B O 1
ATOM 1335 N N . GLU B 1 39 ? 118.746 44.472 45.008 1.00 39.88 39 GLU B N 1
ATOM 1336 C CA . GLU B 1 39 ? 117.796 44.429 46.120 1.00 48.15 39 GLU B CA 1
ATOM 1337 C C . GLU B 1 39 ? 116.513 45.216 45.849 1.00 37.63 39 GLU B C 1
ATOM 1338 O O . GLU B 1 39 ? 115.410 44.760 46.173 1.00 43.29 39 GLU B O 1
ATOM 1344 N N . GLU B 1 40 ? 116.660 46.397 45.257 1.00 32.44 40 GLU B N 1
ATOM 1345 C CA . GLU B 1 40 ? 115.526 47.242 44.948 1.00 39.91 40 GLU B CA 1
ATOM 1346 C C . GLU B 1 40 ? 114.540 46.517 44.031 1.00 42.93 40 GLU B C 1
ATOM 1347 O O . GLU B 1 40 ? 113.323 46.702 44.144 1.00 48.16 40 GLU B O 1
ATOM 1353 N N . LYS B 1 41 ? 115.060 45.688 43.133 1.00 43.91 41 LYS B N 1
ATOM 1354 C CA . LYS B 1 41 ? 114.205 44.940 42.214 1.00 43.01 41 LYS B CA 1
ATOM 1355 C C . LYS B 1 41 ? 113.465 43.846 42.972 1.00 36.07 41 LYS B C 1
ATOM 1356 O O . LYS B 1 41 ? 112.277 43.616 42.747 1.00 41.56 41 LYS B O 1
ATOM 1362 N N . VAL B 1 42 ? 114.177 43.180 43.880 1.00 32.83 42 VAL B N 1
ATOM 1363 C CA . VAL B 1 42 ? 113.613 42.122 44.709 1.00 34.46 42 VAL B CA 1
ATOM 1364 C C . VAL B 1 42 ? 112.511 42.643 45.624 1.00 44.64 42 VAL B C 1
ATOM 1365 O O . VAL B 1 42 ? 111.473 41.995 45.798 1.00 39.39 42 VAL B O 1
ATOM 1369 N N . ASN B 1 43 ? 112.741 43.805 46.222 1.00 41.23 43 ASN B N 1
ATOM 1370 C CA . ASN B 1 43 ? 111.764 44.403 47.124 1.00 40.07 43 ASN B CA 1
ATOM 1371 C C . ASN B 1 43 ? 110.478 44.702 46.379 1.00 47.41 43 ASN B C 1
ATOM 1372 O O . ASN B 1 43 ? 109.381 44.525 46.910 1.00 35.55 43 ASN B O 1
ATOM 1377 N N . ALA B 1 44 ? 110.622 45.162 45.144 1.00 31.64 44 ALA B N 1
ATOM 1378 C CA . ALA B 1 44 ? 109.478 45.503 44.318 1.00 40.82 44 ALA B CA 1
ATOM 1379 C C . ALA B 1 44 ? 108.510 44.339 44.120 1.00 37.71 44 ALA B C 1
ATOM 1380 O O . ALA B 1 44 ? 107.311 44.550 43.976 1.00 46.40 44 ALA B O 1
ATOM 1382 N N . TYR B 1 45 ? 109.014 43.110 44.121 1.00 36.84 45 TYR B N 1
ATOM 1383 C CA . TYR B 1 45 ? 108.133 41.968 43.916 1.00 43.10 45 TYR B CA 1
ATOM 1384 C C . TYR B 1 45 ? 108.086 41.006 45.082 1.00 45.29 45 TYR B C 1
ATOM 1385 O O . TYR B 1 45 ? 107.616 39.874 44.937 1.00 46.13 45 TYR B O 1
ATOM 1394 N N . ALA B 1 46 ? 108.558 41.454 46.240 1.00 38.65 46 ALA B N 1
ATOM 1395 C CA . ALA B 1 46 ? 108.576 40.606 47.428 1.00 44.71 46 ALA B CA 1
ATOM 1396 C C . ALA B 1 46 ? 107.186 40.096 47.808 1.00 38.48 46 ALA B C 1
ATOM 1397 O O . ALA B 1 46 ? 107.028 38.922 48.146 1.00 36.67 46 ALA B O 1
ATOM 1399 N N . SER B 1 47 ? 106.186 40.968 47.734 1.00 29.94 47 SER B N 1
ATOM 1400 C CA . SER B 1 47 ? 104.813 40.602 48.090 1.00 43.52 47 SER B CA 1
ATOM 1401 C C . SER B 1 47 ? 104.152 39.620 47.122 1.00 53.07 47 SER B C 1
ATOM 1402 O O . SER B 1 47 ? 103.157 38.971 47.466 1.00 51.81 47 SER B O 1
ATOM 1405 N N . TYR B 1 48 ? 104.695 39.490 45.915 1.00 38.90 48 TYR B N 1
ATOM 1406 C CA . TYR B 1 48 ? 104.095 38.565 44.961 1.00 39.58 48 TYR B CA 1
ATOM 1407 C C . TYR B 1 48 ? 104.729 37.187 44.961 1.00 33.23 48 TYR B C 1
ATOM 1408 O O . TYR B 1 48 ? 104.120 36.213 44.520 1.00 49.79 48 TYR B O 1
ATOM 1417 N N . ALA B 1 49 ? 105.946 37.089 45.475 1.00 41.33 49 ALA B N 1
ATOM 1418 C CA . ALA B 1 49 ? 106.631 35.806 45.490 1.00 35.20 49 ALA B CA 1
ATOM 1419 C C . ALA B 1 49 ? 106.554 35.100 46.827 1.00 44.39 49 ALA B C 1
ATOM 1420 O O . ALA B 1 49 ? 106.518 35.729 47.883 1.00 47.86 49 ALA B O 1
ATOM 1422 N N . THR B 1 50 ? 106.526 33.775 46.773 1.00 37.76 50 THR B N 1
ATOM 1423 C CA . THR B 1 50 ? 106.484 32.992 47.992 1.00 52.90 50 THR B CA 1
ATOM 1424 C C . THR B 1 50 ? 107.813 33.281 48.695 1.00 63.30 50 THR B C 1
ATOM 1425 O O . THR B 1 50 ? 107.930 33.175 49.915 1.00 61.39 50 THR B O 1
ATOM 1429 N N . HIS B 1 51 ? 108.805 33.669 47.899 1.00 65.40 51 HIS B N 1
ATOM 1430 C CA . HIS B 1 51 ? 110.137 34.007 48.392 1.00 51.98 51 HIS B CA 1
ATOM 1431 C C . HIS B 1 51 ? 110.832 34.892 47.360 1.00 48.11 51 HIS B C 1
ATOM 1432 O O . HIS B 1 51 ? 110.861 34.559 46.178 1.00 36.86 51 HIS B O 1
ATOM 1439 N N . ALA B 1 52 ? 111.365 36.023 47.809 1.00 44.84 52 ALA B N 1
ATOM 1440 C CA . ALA B 1 52 ? 112.069 36.958 46.936 1.00 40.76 52 ALA B CA 1
ATOM 1441 C C . ALA B 1 52 ? 113.518 37.059 47.421 1.00 48.54 52 ALA B C 1
ATOM 1442 O O . ALA B 1 52 ? 113.778 37.569 48.503 1.00 48.57 52 ALA B O 1
ATOM 1444 N N . VAL B 1 53 ? 114.459 36.592 46.611 1.00 35.25 53 VAL B N 1
ATOM 1445 C CA . VAL B 1 53 ? 115.861 36.578 47.007 1.00 43.30 53 VAL B CA 1
ATOM 1446 C C . VAL B 1 53 ? 116.832 37.421 46.189 1.00 40.23 53 VAL B C 1
ATOM 1447 O O . VAL B 1 53 ? 116.777 37.438 44.960 1.00 38.09 53 VAL B O 1
ATOM 1451 N N . ILE B 1 54 ? 117.742 38.101 46.881 1.00 38.13 54 ILE B N 1
ATOM 1452 C CA . ILE B 1 54 ? 118.758 38.888 46.194 1.00 39.20 54 ILE B CA 1
ATOM 1453 C C . ILE B 1 54 ? 119.866 37.904 45.851 1.00 43.05 54 ILE B C 1
ATOM 1454 O O . ILE B 1 54 ? 120.321 37.151 46.709 1.00 43.60 54 ILE B O 1
ATOM 1459 N N . ALA B 1 55 ? 120.290 37.887 44.594 1.00 37.44 55 ALA B N 1
ATOM 1460 C CA . ALA B 1 55 ? 121.340 36.968 44.198 1.00 32.36 55 ALA B CA 1
ATOM 1461 C C . ALA B 1 55 ? 121.853 37.219 42.796 1.00 40.06 55 ALA B C 1
ATOM 1462 O O . ALA B 1 55 ? 121.135 37.717 41.925 1.00 37.02 55 ALA B O 1
ATOM 1464 N N . ASN B 1 56 ? 123.119 36.872 42.604 1.00 34.49 56 ASN B N 1
ATOM 1465 C CA . ASN B 1 56 ? 123.765 37.007 41.318 1.00 35.98 56 ASN B CA 1
ATOM 1466 C C . ASN B 1 56 ? 123.646 35.612 40.752 1.00 29.17 56 ASN B C 1
ATOM 1467 O O . ASN B 1 56 ? 124.344 34.698 41.190 1.00 32.31 56 ASN B O 1
ATOM 1472 N N . ALA B 1 57 ? 122.736 35.457 39.795 1.00 23.76 57 ALA B N 1
ATOM 1473 C CA . ALA B 1 57 ? 122.471 34.175 39.160 1.00 27.39 57 ALA B CA 1
ATOM 1474 C C . ALA B 1 57 ? 123.691 33.600 38.457 1.00 32.06 57 ALA B C 1
ATOM 1475 O O . ALA B 1 57 ? 123.672 32.454 38.001 1.00 34.66 57 ALA B O 1
ATOM 1477 N N . THR B 1 58 ? 124.758 34.386 38.370 1.00 35.29 58 THR B N 1
ATOM 1478 C CA . THR B 1 58 ? 125.977 33.924 37.717 1.00 36.48 58 THR B CA 1
ATOM 1479 C C . THR B 1 58 ? 126.824 33.046 38.630 1.00 46.43 58 THR B C 1
ATOM 1480 O O . THR B 1 58 ? 127.598 32.212 38.162 1.00 57.12 58 THR B O 1
ATOM 1484 N N . GLU B 1 59 ? 126.665 33.236 39.934 1.00 41.41 59 GLU B N 1
ATOM 1485 C CA . GLU B 1 59 ? 127.433 32.492 40.925 1.00 49.56 59 GLU B CA 1
ATOM 1486 C C . GLU B 1 59 ? 126.837 31.146 41.299 1.00 46.14 59 GLU B C 1
ATOM 1487 O O . GLU B 1 59 ? 125.739 31.074 41.847 1.00 43.36 59 GLU B O 1
ATOM 1493 N N . GLU B 1 60 ? 127.572 30.078 41.007 1.00 45.40 60 GLU B N 1
ATOM 1494 C CA . GLU B 1 60 ? 127.116 28.731 41.323 1.00 50.91 60 GLU B CA 1
ATOM 1495 C C . GLU B 1 60 ? 126.779 28.592 42.805 1.00 55.33 60 GLU B C 1
ATOM 1496 O O . GLU B 1 60 ? 125.781 27.967 43.160 1.00 49.73 60 GLU B O 1
ATOM 1502 N N . ASN B 1 61 ? 127.605 29.176 43.672 1.00 49.73 61 ASN B N 1
ATOM 1503 C CA . ASN B 1 61 ? 127.353 29.081 45.109 1.00 59.22 61 ASN B CA 1
ATOM 1504 C C . ASN B 1 61 ? 126.013 29.705 45.472 1.00 51.69 61 ASN B C 1
ATOM 1505 O O . ASN B 1 61 ? 125.254 29.150 46.265 1.00 51.29 61 ASN B O 1
ATOM 1510 N N . GLU B 1 62 ? 125.724 30.863 44.894 1.00 44.57 62 GLU B N 1
ATOM 1511 C CA . GLU B 1 62 ? 124.472 31.548 45.178 1.00 47.67 62 GLU B CA 1
ATOM 1512 C C . GLU B 1 62 ? 123.296 30.829 44.525 1.00 53.75 62 GLU B C 1
ATOM 1513 O O . GLU B 1 62 ? 122.144 31.006 44.918 1.00 53.95 62 GLU B O 1
ATOM 1519 N N . LEU B 1 63 ? 123.596 29.990 43.544 1.00 42.82 63 LEU B N 1
ATOM 1520 C CA . LEU B 1 63 ? 122.552 29.250 42.847 1.00 51.04 63 LEU B CA 1
ATOM 1521 C C . LEU B 1 63 ? 122.166 28.017 43.651 1.00 50.79 63 LEU B C 1
ATOM 1522 O O . LEU B 1 63 ? 121.004 27.603 43.659 1.00 47.18 63 LEU B O 1
ATOM 1527 N N . LEU B 1 64 ? 123.144 27.435 44.337 1.00 51.18 64 LEU B N 1
ATOM 1528 C CA . LEU B 1 64 ? 122.888 26.243 45.136 1.00 51.50 64 LEU B CA 1
ATOM 1529 C C . LEU B 1 64 ? 122.214 26.568 46.464 1.00 52.80 64 LEU B C 1
ATOM 1530 O O . LEU B 1 64 ? 121.322 25.848 46.907 1.00 48.53 64 LEU B O 1
ATOM 1535 N N . SER B 1 65 ? 122.629 27.656 47.098 1.00 51.53 65 SER B N 1
ATOM 1536 C CA . SER B 1 65 ? 122.027 28.047 48.366 1.00 52.67 65 SER B CA 1
ATOM 1537 C C . SER B 1 65 ? 120.627 28.569 48.085 1.00 57.04 65 SER B C 1
ATOM 1538 O O . SER B 1 65 ? 119.835 28.798 49.000 1.00 54.51 65 SER B O 1
ATOM 1541 N N . LEU B 1 66 ? 120.334 28.754 46.803 1.00 54.36 66 LEU B N 1
ATOM 1542 C CA . LEU B 1 66 ? 119.040 29.254 46.377 1.00 51.33 66 LEU B CA 1
ATOM 1543 C C . LEU B 1 66 ? 118.090 28.078 46.236 1.00 47.30 66 LEU B C 1
ATOM 1544 O O . LEU B 1 66 ? 116.874 28.238 46.307 1.00 51.26 66 LEU B O 1
ATOM 1549 N N . GLY B 1 67 ? 118.664 26.891 46.053 1.00 48.61 67 GLY B N 1
ATOM 1550 C CA . GLY B 1 67 ? 117.869 25.688 45.887 1.00 46.30 67 GLY B CA 1
ATOM 1551 C C . GLY B 1 67 ? 117.233 25.646 44.509 1.00 57.04 67 GLY B C 1
ATOM 1552 O O . GLY B 1 67 ? 116.255 24.931 44.278 1.00 60.54 67 GLY B O 1
ATOM 1553 N N . ILE B 1 68 ? 117.797 26.417 43.586 1.00 55.30 68 ILE B N 1
ATOM 1554 C CA . ILE B 1 68 ? 117.288 26.497 42.222 1.00 51.92 68 ILE B CA 1
ATOM 1555 C C . ILE B 1 68 ? 117.227 25.118 41.559 1.00 41.87 68 ILE B C 1
ATOM 1556 O O . ILE B 1 68 ? 116.331 24.834 40.767 1.00 46.91 68 ILE B O 1
ATOM 1561 N N . ARG B 1 69 ? 118.190 24.268 41.899 1.00 48.86 69 ARG B N 1
ATOM 1562 C CA . ARG B 1 69 ? 118.278 22.918 41.353 1.00 48.70 69 ARG B CA 1
ATOM 1563 C C . ARG B 1 69 ? 116.996 22.117 41.571 1.00 49.58 69 ARG B C 1
ATOM 1564 O O . ARG B 1 69 ? 116.731 21.151 40.858 1.00 52.79 69 ARG B O 1
ATOM 1572 N N . ASN B 1 70 ? 116.204 22.521 42.556 1.00 42.60 70 ASN B N 1
ATOM 1573 C CA . ASN B 1 70 ? 114.975 21.806 42.878 1.00 51.74 70 ASN B CA 1
ATOM 1574 C C . ASN B 1 70 ? 113.733 22.296 42.153 1.00 52.82 70 ASN B C 1
ATOM 1575 O O . ASN B 1 70 ? 112.631 21.804 42.411 1.00 48.21 70 ASN B O 1
ATOM 1580 N N . PHE B 1 71 ? 113.896 23.258 41.250 1.00 50.17 71 PHE B N 1
ATOM 1581 C CA . PHE B 1 71 ? 112.745 23.776 40.525 1.00 42.60 71 PHE B CA 1
ATOM 1582 C C . PHE B 1 71 ? 112.502 23.101 39.181 1.00 35.69 71 PHE B C 1
ATOM 1583 O O . PHE B 1 71 ? 113.438 22.709 38.486 1.00 38.61 71 PHE B O 1
ATOM 1591 N N . GLU B 1 72 ? 111.229 22.962 38.829 1.00 41.71 72 GLU B N 1
ATOM 1592 C CA . GLU B 1 72 ? 110.833 22.352 37.562 1.00 38.14 72 GLU B CA 1
ATOM 1593 C C . GLU B 1 72 ? 110.984 23.343 36.408 1.00 31.09 72 GLU B C 1
ATOM 1594 O O . GLU B 1 72 ? 111.426 22.973 35.321 1.00 43.56 72 GLU B O 1
ATOM 1600 N N . TYR B 1 73 ? 110.615 24.596 36.651 1.00 33.39 73 TYR B N 1
ATOM 1601 C CA . TYR B 1 73 ? 110.720 25.651 35.638 1.00 34.73 73 TYR B CA 1
ATOM 1602 C C . TYR B 1 73 ? 111.450 26.869 36.181 1.00 33.99 73 TYR B C 1
ATOM 1603 O O . TYR B 1 73 ? 111.075 27.417 37.222 1.00 35.36 73 TYR B O 1
ATOM 1612 N N . VAL B 1 74 ? 112.487 27.288 35.462 1.00 34.61 74 VAL B N 1
ATOM 1613 C CA . VAL B 1 74 ? 113.283 28.456 35.818 1.00 28.59 74 VAL B CA 1
ATOM 1614 C C . VAL B 1 74 ? 113.281 29.379 34.602 1.00 29.10 74 VAL B C 1
ATOM 1615 O O . VAL B 1 74 ? 113.661 28.977 33.501 1.00 31.22 74 VAL B O 1
ATOM 1619 N N . ILE B 1 75 ? 112.829 30.607 34.800 1.00 24.14 75 ILE B N 1
ATOM 1620 C CA . ILE B 1 75 ? 112.762 31.575 33.721 1.00 24.43 75 ILE B CA 1
ATOM 1621 C C . ILE B 1 75 ? 113.880 32.587 33.908 1.00 30.05 75 ILE B C 1
ATOM 1622 O O . ILE B 1 75 ? 113.944 33.267 34.928 1.00 24.05 75 ILE B O 1
ATOM 1627 N N . VAL B 1 76 ? 114.786 32.648 32.942 1.00 24.28 76 VAL B N 1
ATOM 1628 C CA . VAL B 1 76 ? 115.875 33.603 33.007 1.00 24.91 76 VAL B CA 1
ATOM 1629 C C . VAL B 1 76 ? 115.372 34.807 32.222 1.00 24.82 76 VAL B C 1
ATOM 1630 O O . VAL B 1 76 ? 115.190 34.746 31.006 1.00 27.63 76 VAL B O 1
ATOM 1634 N N . ALA B 1 77 ? 115.126 35.893 32.941 1.00 22.93 77 ALA B N 1
ATOM 1635 C CA . ALA B 1 77 ? 114.604 37.115 32.350 1.00 25.29 77 ALA B CA 1
ATOM 1636 C C . ALA B 1 77 ? 115.589 38.268 32.429 1.00 24.26 77 ALA B C 1
ATOM 1637 O O . ALA B 1 77 ? 115.187 39.428 32.521 1.00 29.99 77 ALA B O 1
ATOM 1639 N N . ILE B 1 78 ? 116.878 37.948 32.414 1.00 39.66 78 ILE B N 1
ATOM 1640 C CA . ILE B 1 78 ? 117.926 38.970 32.444 1.00 30.60 78 ILE B CA 1
ATOM 1641 C C . ILE B 1 78 ? 117.746 39.761 31.159 1.00 37.17 78 ILE B C 1
ATOM 1642 O O . ILE B 1 78 ? 117.424 39.186 30.123 1.00 33.88 78 ILE B O 1
ATOM 1647 N N . GLY B 1 79 ? 117.957 41.070 31.221 1.00 32.60 79 GLY B N 1
ATOM 1648 C CA . GLY B 1 79 ? 117.788 41.897 30.041 1.00 42.03 79 GLY B CA 1
ATOM 1649 C C . GLY B 1 79 ? 119.080 42.304 29.355 1.00 44.80 79 GLY B C 1
ATOM 1650 O O . GLY B 1 79 ? 119.744 41.479 28.729 1.00 42.97 79 GLY B O 1
ATOM 1651 N N . ALA B 1 80 ? 119.437 43.581 29.479 1.00 42.73 80 ALA B N 1
ATOM 1652 C CA . ALA B 1 80 ? 120.648 44.120 28.857 1.00 38.24 80 ALA B CA 1
ATOM 1653 C C . ALA B 1 80 ? 121.932 43.333 29.153 1.00 42.05 80 ALA B C 1
ATOM 1654 O O . ALA B 1 80 ? 122.837 43.283 28.321 1.00 44.22 80 ALA B O 1
ATOM 1656 N N . ASN B 1 81 ? 122.025 42.731 30.335 1.00 31.03 81 ASN B N 1
ATOM 1657 C CA . ASN B 1 81 ? 123.224 41.961 30.669 1.00 34.19 81 ASN B CA 1
ATOM 1658 C C . ASN B 1 81 ? 123.184 40.596 29.980 1.00 34.30 81 ASN B C 1
ATOM 1659 O O . ASN B 1 81 ? 122.953 39.569 30.614 1.00 29.55 81 ASN B O 1
ATOM 1664 N N . ILE B 1 82 ? 123.416 40.599 28.676 1.00 28.97 82 ILE B N 1
ATOM 1665 C CA . ILE B 1 82 ? 123.402 39.390 27.881 1.00 33.52 82 ILE B CA 1
ATOM 1666 C C . ILE B 1 82 ? 124.361 38.322 28.381 1.00 33.00 82 ILE B C 1
ATOM 1667 O O . ILE B 1 82 ? 124.008 37.143 28.457 1.00 31.98 82 ILE B O 1
ATOM 1672 N N . GLN B 1 83 ? 125.580 38.726 28.711 1.00 27.08 83 GLN B N 1
ATOM 1673 C CA . GLN B 1 83 ? 126.566 37.795 29.223 1.00 29.60 83 GLN B CA 1
ATOM 1674 C C . GLN B 1 83 ? 126.063 37.080 30.485 1.00 24.55 83 GLN B C 1
ATOM 1675 O O . GLN B 1 83 ? 126.307 35.883 30.660 1.00 29.76 83 GLN B O 1
ATOM 1681 N N . ALA B 1 84 ? 125.393 37.799 31.384 1.00 28.01 84 ALA B N 1
ATOM 1682 C CA . ALA B 1 84 ? 124.894 37.162 32.615 1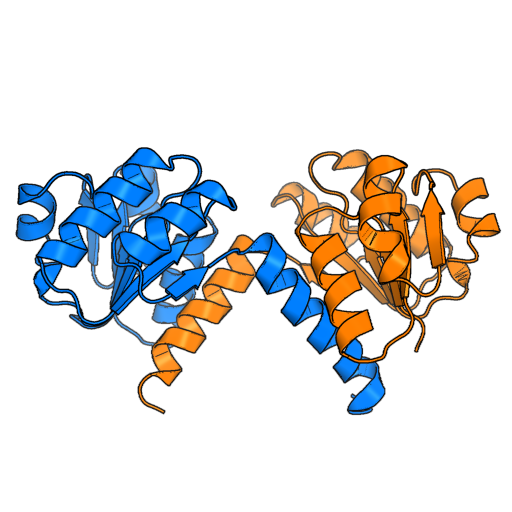.00 37.27 84 ALA B CA 1
ATOM 1683 C C . ALA B 1 84 ? 123.765 36.194 32.292 1.00 26.48 84 ALA B C 1
ATOM 1684 O O . ALA B 1 84 ? 123.637 35.129 32.915 1.00 26.09 84 ALA B O 1
ATOM 1686 N N . SER B 1 85 ? 122.945 36.570 31.318 1.00 27.83 85 SER B N 1
ATOM 1687 C CA . SER B 1 85 ? 121.839 35.732 30.874 1.00 24.55 85 SER B CA 1
ATOM 1688 C C . SER B 1 85 ? 122.427 34.431 30.335 1.00 28.34 85 SER B C 1
ATOM 1689 O O . SER B 1 85 ? 121.974 33.350 30.678 1.00 27.94 85 SER B O 1
ATOM 1692 N N . THR B 1 86 ? 123.460 34.548 29.508 1.00 25.86 86 THR B N 1
ATOM 1693 C CA . THR B 1 86 ? 124.095 33.369 28.928 1.00 24.03 86 THR B CA 1
ATOM 1694 C C . THR B 1 86 ? 124.784 32.482 29.963 1.00 31.33 86 THR B C 1
ATOM 1695 O O . THR B 1 86 ? 124.620 31.267 29.953 1.00 28.39 86 THR B O 1
ATOM 1699 N N . LEU B 1 87 ? 125.551 33.081 30.863 1.00 23.02 87 LEU B N 1
ATOM 1700 C CA . LEU B 1 87 ? 126.240 32.285 31.866 1.00 27.68 87 LEU B CA 1
ATOM 1701 C C . LEU B 1 87 ? 125.198 31.593 32.749 1.00 31.25 87 LEU B C 1
ATOM 1702 O O . LEU B 1 87 ? 125.278 30.391 32.992 1.00 33.62 87 LEU B O 1
ATOM 1707 N N . THR B 1 88 ? 124.214 32.356 33.209 1.00 23.94 88 THR B N 1
ATOM 1708 C CA . THR B 1 88 ? 123.154 31.833 34.066 1.00 30.04 88 THR B CA 1
ATOM 1709 C C . THR B 1 88 ? 122.501 30.592 33.465 1.00 32.67 88 THR B C 1
ATOM 1710 O O . THR B 1 88 ? 122.310 29.587 34.154 1.00 36.06 88 THR B O 1
ATOM 1714 N N . THR B 1 89 ? 122.168 30.644 32.179 1.00 31.64 89 THR B N 1
ATOM 1715 C CA . THR B 1 89 ? 121.536 29.507 31.543 1.00 30.68 89 THR B CA 1
ATOM 1716 C C . THR B 1 89 ? 122.490 28.313 31.408 1.00 28.73 89 THR B C 1
ATOM 1717 O O . THR B 1 89 ? 122.084 27.160 31.535 1.00 32.18 89 THR B O 1
ATOM 1721 N N . LEU B 1 90 ? 123.764 28.605 31.199 1.00 25.41 90 LEU B N 1
ATOM 1722 C CA . LEU B 1 90 ? 124.775 27.569 31.083 1.00 27.39 90 LEU B CA 1
ATOM 1723 C C . LEU B 1 90 ? 124.796 26.797 32.401 1.00 33.16 90 LEU B C 1
ATOM 1724 O O . LEU B 1 90 ? 124.796 25.564 32.427 1.00 39.59 90 LEU B O 1
ATOM 1729 N N . LEU B 1 91 ? 124.774 27.538 33.499 1.00 30.20 91 LEU B N 1
ATOM 1730 C CA . LEU B 1 91 ? 124.800 26.940 34.828 1.00 31.39 91 LEU B CA 1
ATOM 1731 C C . LEU B 1 91 ? 123.530 26.142 35.144 1.00 34.34 91 LEU B C 1
ATOM 1732 O O . LEU B 1 91 ? 123.604 25.023 35.651 1.00 36.90 91 LEU B O 1
ATOM 1737 N N . LEU B 1 92 ? 122.363 26.705 34.847 1.00 29.32 92 LEU B N 1
ATOM 1738 C CA . LEU B 1 92 ? 121.114 25.997 35.127 1.00 30.80 92 LEU B CA 1
ATOM 1739 C C . LEU B 1 92 ? 121.081 24.687 34.359 1.00 26.87 92 LEU B C 1
ATOM 1740 O O . LEU B 1 92 ? 120.489 23.705 34.808 1.00 31.85 92 LEU B O 1
ATOM 1745 N N . LYS B 1 93 ? 121.719 24.680 33.196 1.00 28.85 93 LYS B N 1
ATOM 1746 C CA . LYS B 1 93 ? 121.771 23.496 32.359 1.00 38.37 93 LYS B CA 1
ATOM 1747 C C . LYS B 1 93 ? 122.668 22.463 33.034 1.00 43.65 93 LYS B C 1
ATOM 1748 O O . LYS B 1 93 ? 122.426 21.262 32.937 1.00 47.83 93 LYS B O 1
ATOM 1754 N N . GLU B 1 94 ? 123.702 22.939 33.721 1.00 40.61 94 GLU B N 1
ATOM 1755 C CA . GLU B 1 94 ? 124.620 22.052 34.429 1.00 53.30 94 GLU B CA 1
ATOM 1756 C C . GLU B 1 94 ? 123.881 21.422 35.605 1.00 37.32 94 GLU B C 1
ATOM 1757 O O . GLU B 1 94 ? 124.184 20.305 36.010 1.00 50.90 94 GLU B O 1
ATOM 1763 N N . LEU B 1 95 ? 122.920 22.155 36.154 1.00 45.24 95 LEU B N 1
ATOM 1764 C CA . LEU B 1 95 ? 122.134 21.672 37.281 1.00 39.19 95 LEU B CA 1
ATOM 1765 C C . LEU B 1 95 ? 120.955 20.842 36.774 1.00 46.52 95 LEU B C 1
ATOM 1766 O O . LEU B 1 95 ? 120.109 20.402 37.552 1.00 45.85 95 LEU B O 1
ATOM 1771 N N . ASP B 1 96 ? 120.913 20.645 35.460 1.00 49.50 96 ASP B N 1
ATOM 1772 C CA . ASP B 1 96 ? 119.868 19.867 34.799 1.00 47.31 96 ASP B CA 1
ATOM 1773 C C . ASP B 1 96 ? 118.425 20.272 35.083 1.00 48.57 96 ASP B C 1
ATOM 1774 O O . ASP B 1 96 ? 117.551 19.414 35.211 1.00 51.32 96 ASP B O 1
ATOM 1779 N N . ILE B 1 97 ? 118.170 21.571 35.186 1.00 46.24 97 ILE B N 1
ATOM 1780 C CA . ILE B 1 97 ? 116.814 22.057 35.412 1.00 36.48 97 ILE B CA 1
ATOM 1781 C C . ILE B 1 97 ? 115.967 21.488 34.266 1.00 42.37 97 ILE B C 1
ATOM 1782 O O . ILE B 1 97 ? 116.374 21.530 33.105 1.00 39.32 97 ILE B O 1
ATOM 1787 N N . PRO B 1 98 ? 114.785 20.929 34.582 1.00 41.43 98 PRO B N 1
ATOM 1788 C CA . PRO B 1 98 ? 113.857 20.330 33.613 1.00 49.81 98 PRO B CA 1
ATOM 1789 C C . PRO B 1 98 ? 113.428 21.260 32.488 1.00 47.94 98 PRO B C 1
ATOM 1790 O O . PRO B 1 98 ? 113.412 20.886 31.312 1.00 40.95 98 PRO B O 1
ATOM 1794 N N . ASN B 1 99 ? 113.064 22.476 32.860 1.00 31.36 99 ASN B N 1
ATOM 1795 C CA . ASN B 1 99 ? 112.631 23.443 31.881 1.00 42.35 99 ASN B CA 1
ATOM 1796 C C . ASN B 1 99 ? 113.269 24.777 32.154 1.00 35.40 99 ASN B C 1
ATOM 1797 O O . ASN B 1 99 ? 113.082 25.375 33.218 1.00 32.28 99 ASN B O 1
ATOM 1802 N N . ILE B 1 100 ? 114.032 25.246 31.186 1.00 36.81 100 ILE B N 1
ATOM 1803 C CA . ILE B 1 100 ? 114.666 26.527 31.321 1.00 32.39 100 ILE B CA 1
ATOM 1804 C C . ILE B 1 100 ? 114.208 27.397 30.163 1.00 30.28 100 ILE B C 1
ATOM 1805 O O . ILE B 1 100 ? 114.453 27.094 28.997 1.00 23.99 100 ILE B O 1
ATOM 1810 N N . TRP B 1 101 ? 113.490 28.458 30.509 1.00 28.81 101 TRP B N 1
ATOM 1811 C CA . TRP B 1 101 ? 112.948 29.411 29.541 1.00 29.75 101 TRP B CA 1
ATOM 1812 C C . TRP B 1 101 ? 113.731 30.703 29.678 1.00 32.66 101 TRP B C 1
ATOM 1813 O O . TRP B 1 101 ? 113.873 31.231 30.785 1.00 28.92 101 TRP B O 1
ATOM 1824 N N . VAL B 1 102 ? 114.221 31.214 28.552 1.00 21.37 102 VAL B N 1
ATOM 1825 C CA . VAL B 1 102 ? 115.036 32.414 28.531 1.00 22.53 102 VAL B CA 1
ATOM 1826 C C . VAL B 1 102 ? 114.547 33.518 27.585 1.00 26.66 102 VAL B C 1
ATOM 1827 O O . VAL B 1 102 ? 114.193 33.270 26.429 1.00 24.85 102 VAL B O 1
ATOM 1831 N N . LYS B 1 103 ? 114.535 34.740 28.099 1.00 21.45 103 LYS B N 1
ATOM 1832 C CA . LYS B 1 103 ? 114.153 35.891 27.308 1.00 22.40 103 LYS B CA 1
ATOM 1833 C C . LYS B 1 103 ? 115.398 36.208 26.478 1.00 24.12 103 LYS B C 1
ATOM 1834 O O . LYS B 1 103 ? 116.483 36.373 27.029 1.00 28.42 103 LYS B O 1
ATOM 1840 N N . ALA B 1 104 ? 115.245 36.250 25.156 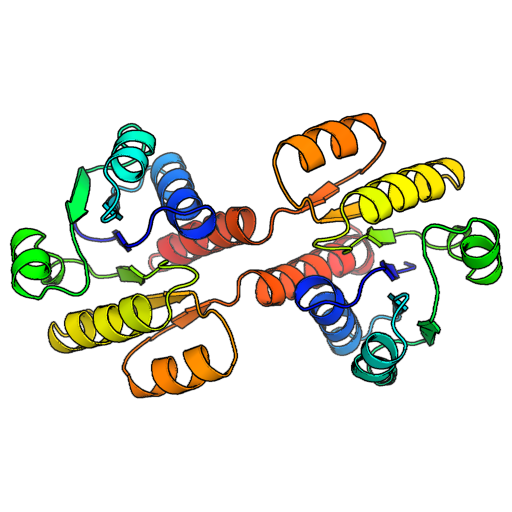1.00 30.56 104 ALA B N 1
ATOM 1841 C CA . ALA B 1 104 ? 116.349 36.561 24.255 1.00 32.32 104 ALA B CA 1
ATOM 1842 C C . ALA B 1 104 ? 116.387 38.066 23.994 1.00 32.57 104 ALA B C 1
ATOM 1843 O O . ALA B 1 104 ? 115.368 38.679 23.657 1.00 34.71 104 ALA B O 1
ATOM 1845 N N . GLN B 1 105 ? 117.569 38.653 24.127 1.00 32.84 105 GLN B N 1
ATOM 1846 C CA . GLN B 1 105 ? 117.749 40.083 23.918 1.00 33.21 105 GLN B CA 1
ATOM 1847 C C . GLN B 1 105 ? 117.832 40.431 22.424 1.00 40.19 105 GLN B C 1
ATOM 1848 O O . GLN B 1 105 ? 117.390 41.497 21.993 1.00 40.32 105 GLN B O 1
ATOM 1854 N N . ASN B 1 106 ? 118.408 39.529 21.640 1.00 32.61 106 ASN B N 1
ATOM 1855 C CA . ASN B 1 106 ? 118.551 39.731 20.203 1.00 35.13 106 ASN B CA 1
ATOM 1856 C C . ASN B 1 106 ? 118.914 38.418 19.515 1.00 31.05 106 ASN B C 1
ATOM 1857 O O . ASN B 1 106 ? 119.090 37.380 20.162 1.00 31.94 106 ASN B O 1
ATOM 1862 N N . TYR B 1 107 ? 119.031 38.485 18.195 1.00 26.67 107 TYR B N 1
ATOM 1863 C CA . TYR B 1 107 ? 119.346 37.348 17.349 1.00 23.90 107 TYR B CA 1
ATOM 1864 C C . TYR B 1 107 ? 120.566 36.529 17.786 1.00 18.92 107 TYR B C 1
ATOM 1865 O O . TYR B 1 107 ? 120.502 35.299 17.903 1.00 30.86 107 TYR B O 1
ATOM 1874 N N . TYR B 1 108 ? 121.690 37.193 18.004 1.00 37.03 108 TYR B N 1
ATOM 1875 C CA . TYR B 1 108 ? 122.859 36.452 18.429 1.00 25.50 108 TYR B CA 1
ATOM 1876 C C . TYR B 1 108 ? 122.524 35.754 19.729 1.00 28.70 108 TYR B C 1
ATOM 1877 O O . TYR B 1 108 ? 122.901 34.603 19.938 1.00 30.20 108 TYR B O 1
ATOM 1886 N N . HIS B 1 109 ? 121.789 36.447 20.593 1.00 26.51 109 HIS B N 1
ATOM 1887 C CA . HIS B 1 109 ? 121.441 35.876 21.887 1.00 33.29 109 HIS B CA 1
ATOM 1888 C C . HIS B 1 109 ? 120.624 34.598 21.713 1.00 29.04 109 HIS B C 1
ATOM 1889 O O . HIS B 1 109 ? 120.908 33.562 22.337 1.00 22.86 109 HIS B O 1
ATOM 1896 N N . HIS B 1 110 ? 119.611 34.674 20.859 1.00 21.10 110 HIS B N 1
ATOM 1897 C CA . HIS B 1 110 ? 118.762 33.523 20.578 1.00 31.89 110 HIS B CA 1
ATOM 1898 C C . HIS B 1 110 ? 119.627 32.382 20.057 1.00 29.80 110 HIS B C 1
ATOM 1899 O O . HIS B 1 110 ? 119.490 31.239 20.486 1.00 31.03 110 HIS B O 1
ATOM 1906 N N . LYS B 1 111 ? 120.527 32.691 19.129 1.00 27.56 111 LYS B N 1
ATOM 1907 C CA . LYS B 1 111 ? 121.381 31.655 18.564 1.00 30.12 111 LYS B CA 1
ATOM 1908 C C . LYS B 1 111 ? 122.253 30.949 19.596 1.00 33.77 111 LYS B C 1
ATOM 1909 O O . LYS B 1 111 ? 122.431 29.737 19.508 1.00 30.24 111 LYS B O 1
ATOM 1915 N N . VAL B 1 112 ? 122.816 31.663 20.570 1.00 27.67 112 VAL B N 1
ATOM 1916 C CA . VAL B 1 112 ? 123.613 30.919 21.535 1.00 25.11 112 VAL B CA 1
ATOM 1917 C C . VAL B 1 112 ? 122.684 30.194 22.507 1.00 30.55 112 VAL B C 1
ATOM 1918 O O . VAL B 1 112 ? 122.951 29.058 22.894 1.00 31.06 112 VAL B O 1
ATOM 1922 N N . LEU B 1 113 ? 121.574 30.831 22.877 1.00 27.63 113 LEU B N 1
ATOM 1923 C CA . LEU B 1 113 ? 120.644 30.214 23.820 1.00 30.53 113 LEU B CA 1
ATOM 1924 C C . LEU B 1 113 ? 120.144 28.872 23.310 1.00 31.73 113 LEU B C 1
ATOM 1925 O O . LEU B 1 113 ? 119.990 27.928 24.074 1.00 31.27 113 LEU B O 1
ATOM 1930 N N . GLU B 1 114 ? 119.891 28.801 22.011 1.00 29.19 114 GLU B N 1
ATOM 1931 C CA . GLU B 1 114 ? 119.428 27.576 21.377 1.00 32.16 114 GLU B CA 1
ATOM 1932 C C . GLU B 1 114 ? 120.477 26.465 21.507 1.00 40.92 114 GLU B C 1
ATOM 1933 O O . GLU B 1 114 ? 120.137 25.321 21.760 1.00 37.04 114 GLU B O 1
ATOM 1939 N N . LYS B 1 115 ? 121.749 26.812 21.339 1.00 35.16 115 LYS B N 1
ATOM 1940 C CA . LYS B 1 115 ? 122.826 25.829 21.423 1.00 46.21 115 LYS B CA 1
ATOM 1941 C C . LYS B 1 115 ? 123.262 25.568 22.855 1.00 41.62 115 LYS B C 1
ATOM 1942 O O . LYS B 1 115 ? 123.942 24.586 23.134 1.00 42.48 115 LYS B O 1
ATOM 1948 N N . ILE B 1 116 ? 122.853 26.449 23.759 1.00 40.50 116 ILE B N 1
ATOM 1949 C CA . ILE B 1 116 ? 123.236 26.349 25.156 1.00 40.26 116 ILE B CA 1
ATOM 1950 C C . ILE B 1 116 ? 122.337 25.457 26.009 1.00 43.81 116 ILE B C 1
ATOM 1951 O O . ILE B 1 116 ? 122.776 24.929 27.031 1.00 52.45 116 ILE B O 1
ATOM 1956 N N . GLY B 1 117 ? 121.088 25.275 25.602 1.00 50.12 117 GLY B N 1
ATOM 1957 C CA . GLY B 1 117 ? 120.212 24.429 26.386 1.00 42.93 117 GLY B CA 1
ATOM 1958 C C . GLY B 1 117 ? 118.922 25.078 26.837 1.00 44.54 117 GLY B C 1
ATOM 1959 O O . GLY B 1 117 ? 118.212 24.530 27.681 1.00 49.40 117 GLY B O 1
ATOM 1960 N N . ALA B 1 118 ? 118.612 26.252 26.303 1.00 41.01 118 ALA B N 1
ATOM 1961 C CA . ALA B 1 118 ? 117.364 26.901 26.669 1.00 30.24 118 ALA B CA 1
ATOM 1962 C C . ALA B 1 118 ? 116.281 26.076 25.997 1.00 34.20 118 ALA B C 1
ATOM 1963 O O . ALA B 1 118 ? 116.357 25.791 24.809 1.00 36.69 118 ALA B O 1
ATOM 1965 N N . ASP B 1 119 ? 115.269 25.694 26.758 1.00 36.16 119 ASP B N 1
ATOM 1966 C CA . ASP B 1 119 ? 114.201 24.894 26.196 1.00 41.68 119 ASP B CA 1
ATOM 1967 C C . ASP B 1 119 ? 113.204 25.748 25.451 1.00 43.62 119 ASP B C 1
ATOM 1968 O O . ASP B 1 119 ? 112.599 25.295 24.482 1.00 32.13 119 ASP B O 1
ATOM 1973 N N . ARG B 1 120 ? 113.031 26.985 25.906 1.00 36.45 120 ARG B N 1
ATOM 1974 C CA . ARG B 1 120 ? 112.144 27.923 25.235 1.00 29.88 120 ARG B CA 1
ATOM 1975 C C . ARG B 1 120 ? 112.818 29.279 25.263 1.00 27.53 120 ARG B C 1
ATOM 1976 O O . ARG B 1 120 ? 113.385 29.684 26.274 1.00 29.71 120 ARG B O 1
ATOM 1984 N N . ILE B 1 121 ? 112.752 29.978 24.142 1.00 24.15 121 ILE B N 1
ATOM 1985 C CA . ILE B 1 121 ? 113.355 31.292 24.032 1.00 33.88 121 ILE B CA 1
ATOM 1986 C C . ILE B 1 121 ? 112.215 32.239 23.728 1.00 32.13 121 ILE B C 1
ATOM 1987 O O . ILE B 1 121 ? 111.463 32.039 22.775 1.00 31.81 121 ILE B O 1
ATOM 1992 N N . ILE B 1 122 ? 112.083 33.264 24.562 1.00 28.91 122 ILE B N 1
ATOM 1993 C CA . ILE B 1 122 ? 111.008 34.236 24.439 1.00 24.84 122 ILE B CA 1
ATOM 1994 C C . ILE B 1 122 ? 111.487 35.556 23.856 1.00 25.68 122 ILE B C 1
ATOM 1995 O O . ILE B 1 122 ? 112.537 36.071 24.244 1.00 28.26 122 ILE B O 1
ATOM 2000 N N . HIS B 1 123 ? 110.711 36.082 22.915 1.00 30.54 123 HIS B N 1
ATOM 2001 C CA . HIS B 1 123 ? 110.997 37.362 22.260 1.00 32.65 123 HIS B CA 1
ATOM 2002 C C . HIS B 1 123 ? 109.735 38.193 22.466 1.00 31.91 123 HIS B C 1
ATOM 2003 O O . HIS B 1 123 ? 108.814 38.146 21.652 1.00 28.08 123 HIS B O 1
ATOM 2010 N N . PRO B 1 124 ? 109.676 38.966 23.561 1.00 26.84 124 PRO B N 1
ATOM 2011 C CA . PRO B 1 124 ? 108.514 39.796 23.880 1.00 24.99 124 PRO B CA 1
ATOM 2012 C C . PRO B 1 124 ? 107.907 40.605 22.743 1.00 26.51 124 PRO B C 1
ATOM 2013 O O . PRO B 1 124 ? 106.731 40.451 22.432 1.00 33.78 124 PRO B O 1
ATOM 2017 N N . GLU B 1 125 ? 108.704 41.463 22.124 1.00 28.81 125 GLU B N 1
ATOM 2018 C CA . GLU B 1 125 ? 108.189 42.300 21.043 1.00 39.08 125 GLU B CA 1
ATOM 2019 C C . GLU B 1 125 ? 107.648 41.479 19.873 1.00 27.73 125 GLU B C 1
ATOM 2020 O O . GLU B 1 125 ? 106.513 41.659 19.448 1.00 30.37 125 GLU B O 1
ATOM 2026 N N . LYS B 1 126 ? 108.464 40.571 19.365 1.00 32.44 126 LYS B N 1
ATOM 2027 C CA . LYS B 1 126 ? 108.062 39.742 18.237 1.00 37.87 126 LYS B CA 1
ATOM 2028 C C . LYS B 1 126 ? 106.872 38.869 18.636 1.00 29.42 126 LYS B C 1
ATOM 2029 O O . LYS B 1 126 ? 105.850 38.840 17.948 1.00 26.11 126 LYS B O 1
ATOM 2035 N N . ASP B 1 127 ? 106.992 38.177 19.759 1.00 28.36 127 ASP B N 1
ATOM 2036 C CA . ASP B 1 127 ? 105.906 37.316 20.201 1.00 24.91 127 ASP B CA 1
ATOM 2037 C C . ASP B 1 127 ? 104.631 38.096 20.446 1.00 34.49 127 ASP B C 1
ATOM 2038 O O . ASP B 1 127 ? 103.558 37.646 20.064 1.00 26.68 127 ASP B O 1
ATOM 2043 N N . MET B 1 128 ? 104.728 39.269 21.064 1.00 30.60 128 MET B N 1
ATOM 2044 C CA . MET B 1 128 ? 103.507 40.047 21.277 1.00 25.31 128 MET B CA 1
ATOM 2045 C C . MET B 1 128 ? 102.931 40.461 19.933 1.00 26.54 128 MET B C 1
ATOM 2046 O O . MET B 1 128 ? 101.720 40.483 19.752 1.00 28.53 128 MET B O 1
ATOM 2051 N N . GLY B 1 129 ? 103.803 40.784 18.983 1.00 24.32 129 GLY B N 1
ATOM 2052 C CA . GLY B 1 129 ? 103.315 41.178 17.673 1.00 20.44 129 GLY B CA 1
ATOM 2053 C C . GLY B 1 129 ? 102.475 40.080 17.049 1.00 25.61 129 GLY B C 1
ATOM 2054 O O . GLY B 1 129 ? 101.464 40.354 16.399 1.00 23.66 129 GLY B O 1
ATOM 2055 N N . VAL B 1 130 ? 102.887 38.827 17.225 1.00 20.50 130 VAL B N 1
ATOM 2056 C CA . VAL B 1 130 ? 102.100 37.743 16.648 1.00 25.81 130 VAL B CA 1
ATOM 2057 C C . VAL B 1 130 ? 100.778 37.656 17.421 1.00 22.00 130 VAL B C 1
ATOM 2058 O O . VAL B 1 130 ? 99.725 37.406 16.843 1.00 28.70 130 VAL B O 1
ATOM 2062 N N . LYS B 1 131 ? 100.828 37.890 18.730 1.00 32.35 131 LYS B N 1
ATOM 2063 C CA . LYS B 1 131 ? 99.609 37.852 19.531 1.00 33.62 131 LYS B CA 1
ATOM 2064 C C . LYS B 1 131 ? 98.615 38.883 19.005 1.00 33.12 131 LYS B C 1
ATOM 2065 O O . LYS B 1 131 ? 97.441 38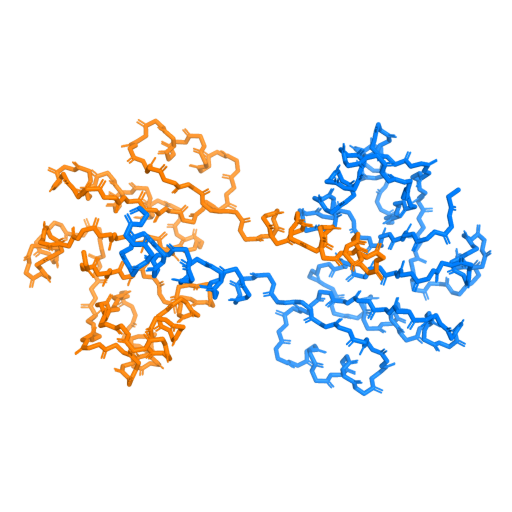.569 18.791 1.00 34.61 131 LYS B O 1
ATOM 2071 N N . ILE B 1 132 ? 99.084 40.110 18.789 1.00 23.75 132 ILE B N 1
ATOM 2072 C CA . ILE B 1 132 ? 98.217 41.181 18.303 1.00 31.45 132 ILE B CA 1
ATOM 2073 C C . ILE B 1 132 ? 97.655 40.898 16.905 1.00 31.15 132 ILE B C 1
ATOM 2074 O O . ILE B 1 132 ? 96.497 41.194 16.620 1.00 29.29 132 ILE B O 1
ATOM 2079 N N . ALA B 1 133 ? 98.472 40.335 16.026 1.00 27.32 133 ALA B N 1
ATOM 2080 C CA . ALA B 1 133 ? 97.996 40.001 14.698 1.00 30.73 133 ALA B CA 1
ATOM 2081 C C . ALA B 1 133 ? 96.843 39.005 14.887 1.00 36.70 133 ALA B C 1
ATOM 2082 O O . ALA B 1 133 ? 95.778 39.137 14.277 1.00 27.92 133 ALA B O 1
ATOM 2084 N N . GLN B 1 134 ? 97.048 38.018 15.752 1.00 33.19 134 GLN B N 1
ATOM 2085 C CA . GLN B 1 134 ? 96.005 37.029 16.002 1.00 41.37 134 GLN B CA 1
ATOM 2086 C C . GLN B 1 134 ? 94.828 37.644 16.727 1.00 43.39 134 GLN B C 1
ATOM 2087 O O . GLN B 1 134 ? 93.687 37.243 16.508 1.00 46.86 134 GLN B O 1
ATOM 2093 N N . SER B 1 135 ? 95.100 38.616 17.593 1.00 34.48 135 SER B N 1
ATOM 2094 C CA . SER B 1 135 ? 94.026 39.288 18.299 1.00 37.28 135 SER B CA 1
ATOM 2095 C C . SER B 1 135 ? 93.254 40.127 17.275 1.00 34.70 135 SER B C 1
ATOM 2096 O O . SER B 1 135 ? 92.040 40.280 17.372 1.00 41.56 135 SER B O 1
ATOM 2099 N N . LEU B 1 136 ? 93.962 40.648 16.279 1.00 38.20 136 LEU B N 1
ATOM 2100 C CA . LEU B 1 136 ? 93.331 41.463 15.243 1.00 36.75 136 LEU B CA 1
ATOM 2101 C C . LEU B 1 136 ? 92.372 40.666 14.350 1.00 56.45 136 LEU B C 1
ATOM 2102 O O . LEU B 1 136 ? 91.360 41.197 13.899 1.00 53.12 136 LEU B O 1
ATOM 2107 N N . SER B 1 137 ? 92.696 39.400 14.092 1.00 60.65 137 SER B N 1
ATOM 2108 C CA . SER B 1 137 ? 91.850 38.551 13.256 1.00 62.70 137 SER B CA 1
ATOM 2109 C C . SER B 1 137 ? 90.571 38.206 14.007 1.00 56.85 137 SER B C 1
ATOM 2110 O O . SER B 1 137 ? 89.470 38.312 13.476 1.00 70.57 137 SER B O 1
ATOM 2113 N N . ASP B 1 138 ? 90.737 37.784 15.253 1.00 44.50 138 ASP B N 1
ATOM 2114 C CA . ASP B 1 138 ? 89.619 37.417 16.111 1.00 43.04 138 ASP B CA 1
ATOM 2115 C C . ASP B 1 138 ? 88.518 38.463 16.220 1.00 53.66 138 ASP B C 1
ATOM 2116 O O . ASP B 1 138 ? 87.490 38.228 16.863 1.00 57.14 138 ASP B O 1
ATOM 2121 N N . GLU B 1 139 ? 88.735 39.625 15.616 1.00 36.43 139 GLU B N 1
ATOM 2122 C CA . GLU B 1 139 ? 87.731 40.675 15.658 1.00 51.41 139 GLU B CA 1
ATOM 2123 C C . GLU B 1 139 ? 86.516 40.202 14.878 1.00 64.01 139 GLU B C 1
ATOM 2124 O O . GLU B 1 139 ? 85.410 40.714 15.063 1.00 58.61 139 GLU B O 1
ATOM 2130 N N . ASN B 1 140 ? 86.724 39.207 14.016 1.00 70.02 140 ASN B N 1
ATOM 2131 C CA . ASN B 1 140 ? 85.645 38.653 13.205 1.00 88.14 140 ASN B CA 1
ATOM 2132 C C . ASN B 1 140 ? 85.503 37.139 13.407 1.00 91.19 140 ASN B C 1
ATOM 2133 O O . ASN B 1 140 ? 85.338 36.396 12.440 1.00 97.55 140 ASN B O 1
ATOM 2138 N N . VAL B 1 141 ? 85.588 36.685 14.656 1.00 78.54 141 VAL B N 1
ATOM 2139 C CA . VAL B 1 141 ? 85.440 35.270 14.963 1.00 77.42 141 VAL B CA 1
ATOM 2140 C C . VAL B 1 141 ? 83.988 34.954 15.317 1.00 87.14 141 VAL B C 1
ATOM 2141 O O . VAL B 1 141 ? 83.718 34.465 16.447 1.00 51.88 141 VAL B O 1
#

Nearest PDB structures (foldseek):
  1lsu-assembly2_B  TM=9.934E-01  e=1.086E-22  Bacillus subtilis
  6s2j-assembly1_A  TM=9.215E-01  e=6.972E-23  Bacillus subtilis subsp. subtilis str. 168
  8xmi-assembly1_D  TM=9.243E-01  e=1.233E-22  Bacillus subtilis
  4j7c-assembly1_B  TM=9.196E-01  e=1.313E-22  Bacillus subtilis subsp. subtilis str. 168
  8xmi-assembly1_E  TM=9.253E-01  e=5.288E-22  Bacillus subtilis

CATH classification: 3.40.50.720